Protein AF-A0A433DBD7-F1 (afdb_monomer_lite)

Organism: NCBI:txid994334

Radius of gyration: 28.34 Å; chains: 1; bounding box: 81×74×58 Å

pLDDT: mean 72.35, std 24.56, range [27.62, 98.19]

Structure (mmCIF, N/CA/C/O backbone):
data_AF-A0A433DBD7-F1
#
_entry.id   AF-A0A433DBD7-F1
#
loop_
_atom_site.group_PDB
_atom_site.id
_atom_site.type_symbol
_atom_site.label_atom_id
_atom_site.label_alt_id
_atom_site.label_comp_id
_atom_site.label_asym_id
_atom_site.label_entity_id
_atom_site.label_seq_id
_atom_site.pdbx_PDB_ins_code
_atom_site.Cartn_x
_atom_site.Cartn_y
_atom_site.Cartn_z
_atom_site.occupancy
_atom_site.B_iso_or_equiv
_atom_site.auth_seq_id
_atom_site.auth_comp_id
_atom_site.auth_asym_id
_atom_site.auth_atom_id
_atom_site.pdbx_PDB_model_num
ATOM 1 N N . MET A 1 1 ? -12.870 -10.265 -7.569 1.00 54.12 1 MET A N 1
ATOM 2 C CA . MET A 1 1 ? -12.795 -9.779 -6.172 1.00 54.12 1 MET A CA 1
ATOM 3 C C . MET A 1 1 ? -13.450 -8.407 -6.127 1.00 54.12 1 MET A C 1
ATOM 5 O O . MET A 1 1 ? -13.576 -7.820 -7.193 1.00 54.12 1 MET A O 1
ATOM 9 N N . PRO A 1 2 ? -13.937 -7.927 -4.975 1.00 59.75 2 PRO A N 1
ATOM 10 C CA . PRO A 1 2 ? -14.395 -6.545 -4.856 1.00 59.75 2 PRO A CA 1
ATOM 11 C C . PRO A 1 2 ? -13.235 -5.577 -5.144 1.00 59.75 2 PRO A C 1
ATOM 13 O O . PRO A 1 2 ? -12.114 -5.821 -4.699 1.00 59.75 2 PRO A O 1
ATOM 16 N N . ASP A 1 3 ? -13.514 -4.500 -5.884 1.00 75.19 3 ASP A N 1
ATOM 17 C CA . ASP A 1 3 ? -12.504 -3.496 -6.266 1.00 75.19 3 ASP A CA 1
ATOM 18 C C . ASP A 1 3 ? -12.190 -2.522 -5.127 1.00 75.19 3 ASP A C 1
ATOM 20 O O . ASP A 1 3 ? -11.122 -1.917 -5.109 1.00 75.19 3 ASP A O 1
ATOM 24 N N . THR A 1 4 ? -13.109 -2.403 -4.165 1.00 85.94 4 THR A N 1
ATOM 25 C CA . THR A 1 4 ? -13.041 -1.473 -3.037 1.00 85.94 4 THR A CA 1
ATOM 26 C C . THR A 1 4 ? -13.172 -2.233 -1.720 1.00 85.94 4 THR A C 1
ATOM 28 O O . THR A 1 4 ? -14.063 -3.076 -1.571 1.00 85.94 4 THR A O 1
ATOM 31 N N . TYR A 1 5 ? -12.331 -1.883 -0.748 1.00 89.56 5 TYR A N 1
ATOM 32 C CA . TYR A 1 5 ? -12.348 -2.423 0.611 1.00 89.56 5 TYR A CA 1
ATOM 33 C C . TYR A 1 5 ? -12.665 -1.334 1.635 1.00 89.56 5 TYR A C 1
ATOM 35 O O . TYR A 1 5 ? -12.341 -0.162 1.433 1.00 89.56 5 TYR A O 1
ATOM 43 N N . HIS A 1 6 ? -13.285 -1.728 2.747 1.00 92.31 6 HIS A N 1
ATOM 44 C CA . HIS A 1 6 ? -13.628 -0.855 3.866 1.00 92.31 6 HIS A CA 1
ATOM 45 C C . HIS A 1 6 ? -12.965 -1.324 5.164 1.00 92.31 6 HIS A C 1
ATOM 47 O O . HIS A 1 6 ? -13.107 -2.469 5.587 1.00 92.31 6 HIS A O 1
ATOM 53 N N . PHE A 1 7 ? -12.276 -0.408 5.831 1.00 94.44 7 PHE A N 1
ATOM 54 C CA . PHE A 1 7 ? -11.768 -0.575 7.181 1.00 94.44 7 PHE A CA 1
ATOM 55 C C . PHE A 1 7 ? -12.500 0.380 8.117 1.00 94.44 7 PHE A C 1
ATOM 57 O O . PHE A 1 7 ? -12.371 1.600 7.998 1.00 94.44 7 PHE A O 1
ATOM 64 N N . LYS A 1 8 ? -13.213 -0.186 9.087 1.00 96.19 8 LYS A N 1
ATOM 65 C CA . LYS A 1 8 ? -13.684 0.539 10.261 1.00 96.19 8 LYS A CA 1
ATOM 66 C C . LYS A 1 8 ? -12.662 0.374 11.380 1.00 96.19 8 LYS A C 1
ATOM 68 O O . LYS A 1 8 ? -12.387 -0.736 11.820 1.00 96.19 8 LYS A O 1
ATOM 73 N N . PHE A 1 9 ? -12.115 1.468 11.869 1.00 97.62 9 PHE A N 1
ATOM 74 C CA . PHE A 1 9 ? -11.199 1.496 12.999 1.00 97.62 9 PHE A CA 1
ATOM 75 C C . PHE A 1 9 ? -11.950 1.897 14.259 1.00 97.62 9 PHE A C 1
ATOM 77 O O . PHE A 1 9 ? -12.661 2.897 14.255 1.00 97.62 9 PHE A O 1
ATOM 84 N N . VAL A 1 10 ? -11.787 1.130 15.332 1.00 98.00 10 VAL A N 1
ATOM 85 C CA . VAL A 1 10 ? -12.372 1.411 16.647 1.00 98.00 10 VAL A CA 1
ATOM 86 C C . VAL A 1 10 ? -11.244 1.457 17.664 1.00 98.00 10 VAL A C 1
ATOM 88 O O . VAL A 1 10 ? -10.510 0.482 17.826 1.00 98.00 10 VAL A O 1
ATOM 91 N N . ASN A 1 11 ? -11.090 2.586 18.344 1.00 97.62 11 ASN A N 1
ATOM 92 C CA . ASN A 1 11 ? -10.061 2.788 19.350 1.00 97.62 11 ASN A CA 1
ATOM 93 C C . ASN A 1 11 ? -10.686 2.776 20.744 1.00 97.62 11 ASN A C 1
ATOM 95 O O . ASN A 1 11 ? -11.172 3.799 21.202 1.00 97.62 11 ASN A O 1
ATOM 99 N N . ASN A 1 12 ? -10.629 1.644 21.444 1.00 97.44 12 ASN A N 1
ATOM 100 C CA . ASN A 1 12 ? -11.092 1.536 22.831 1.00 97.44 12 ASN A CA 1
ATOM 101 C C . ASN A 1 12 ? -9.954 1.761 23.842 1.00 97.44 12 ASN A C 1
ATOM 103 O O . ASN A 1 12 ? -9.987 1.219 24.946 1.00 97.44 12 ASN A O 1
ATOM 107 N N . THR A 1 13 ? -8.913 2.498 23.457 1.00 96.31 13 THR A N 1
ATOM 108 C CA . THR A 1 13 ? -7.798 2.860 24.340 1.00 96.31 13 THR A CA 1
ATOM 109 C C . THR A 1 13 ? -7.956 4.314 24.818 1.00 96.31 13 THR A C 1
ATOM 111 O O . THR A 1 13 ? -8.663 5.089 24.166 1.00 96.31 13 THR A O 1
ATOM 114 N N . PRO A 1 14 ? -7.329 4.696 25.947 1.00 95.25 14 PRO A N 1
ATOM 115 C CA . PRO A 1 14 ? -7.369 6.060 26.475 1.00 95.25 14 PRO A CA 1
ATOM 116 C C . PRO A 1 14 ? -6.589 7.081 25.634 1.00 95.25 14 PRO A C 1
ATOM 118 O O . PRO A 1 14 ? -6.831 8.275 25.791 1.00 95.25 14 PRO A O 1
ATOM 121 N N . GLU A 1 15 ? -5.717 6.641 24.725 1.00 93.81 15 GLU A N 1
ATOM 122 C CA . GLU A 1 15 ? -4.867 7.503 23.896 1.00 93.81 15 GLU A CA 1
ATOM 123 C C . GLU A 1 15 ? -5.326 7.508 22.427 1.00 93.81 15 GLU A C 1
ATOM 125 O O . GLU A 1 15 ? -5.938 6.540 21.963 1.00 93.81 15 GLU A O 1
ATOM 130 N N . PRO A 1 16 ? -5.048 8.571 21.651 1.00 94.50 16 PRO A N 1
ATOM 131 C CA . PRO A 1 16 ? -5.226 8.540 20.204 1.00 94.50 16 PRO A CA 1
ATOM 132 C C . PRO A 1 16 ? -4.184 7.629 19.531 1.00 94.50 16 PRO A C 1
ATOM 134 O O . PRO A 1 16 ? -3.029 7.569 19.953 1.00 94.50 16 PRO A O 1
ATOM 137 N N . TRP A 1 17 ? -4.577 6.964 18.440 1.00 94.50 17 TRP A N 1
ATOM 138 C CA . TRP A 1 17 ? -3.686 6.094 17.660 1.00 94.50 17 TRP A CA 1
ATOM 139 C C . TRP A 1 17 ? -3.867 6.273 16.159 1.00 94.50 17 TRP A C 1
ATOM 141 O O . TRP A 1 17 ? -4.977 6.509 15.679 1.00 94.50 17 TRP A O 1
ATOM 151 N N . ALA A 1 18 ? -2.779 6.080 15.414 1.00 94.50 18 ALA A N 1
ATOM 152 C CA . ALA A 1 18 ? -2.828 5.900 13.974 1.00 94.50 18 ALA A CA 1
ATOM 153 C C . ALA A 1 18 ? -2.960 4.406 13.657 1.00 94.50 18 ALA A C 1
ATOM 155 O O . ALA A 1 18 ? -2.110 3.596 14.028 1.00 94.50 18 ALA A O 1
ATOM 156 N N . PHE A 1 19 ? -4.025 4.033 12.955 1.00 95.31 19 PHE A N 1
ATOM 157 C CA . PHE A 1 19 ? -4.157 2.707 12.365 1.00 95.31 19 PHE A CA 1
ATOM 158 C C . PHE A 1 19 ? -3.510 2.742 10.989 1.00 95.31 19 PHE A C 1
ATOM 160 O O . PHE A 1 19 ? -4.000 3.430 10.093 1.00 95.31 19 PHE A O 1
ATOM 167 N N . CYS A 1 20 ? -2.410 2.017 10.826 1.00 94.25 20 CYS A N 1
ATOM 168 C CA . CYS A 1 20 ? -1.666 1.947 9.575 1.00 94.25 20 CYS A CA 1
ATOM 169 C C . CYS A 1 20 ? -1.994 0.660 8.828 1.00 94.25 20 CYS A C 1
ATOM 171 O O . CYS A 1 20 ? -2.114 -0.403 9.438 1.00 94.25 20 CYS A O 1
ATOM 173 N N . ILE A 1 21 ? -2.084 0.763 7.507 1.00 93.81 21 ILE A N 1
ATOM 174 C CA . ILE A 1 21 ? -2.213 -0.357 6.582 1.00 93.81 21 ILE A CA 1
ATOM 175 C C . ILE A 1 21 ? -0.949 -0.413 5.731 1.00 93.81 21 ILE A C 1
ATOM 177 O O . ILE A 1 21 ? -0.479 0.601 5.208 1.00 93.81 21 ILE A O 1
ATOM 181 N N . TRP A 1 22 ? -0.410 -1.617 5.585 1.00 93.44 22 TRP A N 1
ATOM 182 C CA . TRP A 1 22 ? 0.708 -1.896 4.693 1.00 93.44 22 TRP A CA 1
ATOM 183 C C . TRP A 1 22 ? 0.540 -3.257 4.024 1.00 93.44 22 TRP A C 1
ATOM 185 O O . TRP A 1 22 ? -0.361 -4.032 4.361 1.00 93.44 22 TRP A O 1
ATOM 195 N N . GLN A 1 23 ? 1.409 -3.551 3.063 1.00 90.94 23 GLN A N 1
ATOM 196 C CA . GLN A 1 23 ? 1.417 -4.828 2.360 1.00 90.94 23 GLN A CA 1
ATOM 197 C C . GLN A 1 23 ? 2.822 -5.405 2.275 1.00 90.94 23 GLN A C 1
ATOM 199 O O . GLN A 1 23 ? 3.783 -4.666 2.111 1.00 90.94 23 GLN A O 1
ATOM 204 N N . LYS A 1 24 ? 2.937 -6.729 2.361 1.00 88.12 24 LYS A N 1
ATOM 205 C CA . LYS A 1 24 ? 4.178 -7.450 2.068 1.00 88.12 24 LYS A CA 1
ATOM 206 C C . LYS A 1 24 ? 3.976 -8.302 0.826 1.00 88.12 24 LYS A C 1
ATOM 208 O O . LYS A 1 24 ? 3.020 -9.077 0.773 1.00 88.12 24 LYS A O 1
ATOM 213 N N . TYR A 1 25 ? 4.869 -8.164 -0.143 1.00 81.88 25 TYR A N 1
ATOM 214 C CA . TYR A 1 25 ? 4.935 -9.061 -1.292 1.00 81.88 25 TYR A CA 1
ATOM 215 C C . TYR A 1 25 ? 5.790 -10.290 -0.954 1.00 81.88 25 TYR A C 1
ATOM 217 O O . TYR A 1 25 ? 6.658 -10.204 -0.080 1.00 81.88 25 TYR A O 1
ATOM 225 N N . PRO A 1 26 ? 5.554 -11.437 -1.612 1.00 77.06 26 PRO A N 1
ATOM 226 C CA . PRO A 1 26 ? 6.454 -12.578 -1.548 1.00 77.06 26 PRO A CA 1
ATOM 227 C C . PRO A 1 26 ? 7.732 -12.234 -2.323 1.00 77.06 26 PRO A C 1
ATOM 229 O O . PRO A 1 26 ? 7.854 -12.530 -3.505 1.00 77.06 26 PRO A O 1
ATOM 232 N N . VAL A 1 27 ? 8.655 -11.547 -1.659 1.00 67.56 27 VAL A N 1
ATOM 233 C CA . VAL A 1 27 ? 9.971 -11.187 -2.199 1.00 67.56 27 VAL A CA 1
ATOM 234 C C . VAL A 1 27 ? 11.034 -12.114 -1.624 1.00 67.56 27 VAL A C 1
ATOM 236 O O . VAL A 1 27 ? 10.899 -12.587 -0.491 1.00 67.56 27 VAL A O 1
ATOM 239 N N . ASP A 1 28 ? 12.085 -12.384 -2.399 1.00 62.34 28 ASP A N 1
ATOM 240 C CA . ASP A 1 28 ? 13.253 -13.101 -1.888 1.00 62.34 28 ASP A CA 1
ATOM 241 C C . ASP A 1 28 ? 13.878 -12.278 -0.737 1.00 62.34 28 ASP A C 1
ATOM 243 O O . ASP A 1 28 ? 14.098 -11.073 -0.902 1.00 62.34 28 ASP A O 1
ATOM 247 N N . PRO A 1 29 ? 14.157 -12.887 0.431 1.00 62.41 29 PRO A N 1
ATOM 248 C CA . PRO A 1 29 ? 14.817 -12.222 1.555 1.00 62.41 29 PRO A CA 1
ATOM 249 C C . PRO A 1 29 ? 16.158 -11.552 1.219 1.00 62.41 29 PRO A C 1
ATOM 251 O O . PRO A 1 29 ? 16.617 -10.710 1.990 1.00 62.41 29 PRO A O 1
ATOM 254 N N . ALA A 1 30 ? 16.806 -11.935 0.114 1.00 57.44 30 ALA A N 1
ATOM 255 C CA . ALA A 1 30 ? 18.027 -11.305 -0.375 1.00 57.44 30 ALA A CA 1
ATOM 256 C C . ALA A 1 30 ? 17.808 -9.869 -0.891 1.00 57.44 30 ALA A C 1
ATOM 258 O O . ALA A 1 30 ? 18.751 -9.074 -0.882 1.00 57.44 30 ALA A O 1
ATOM 259 N N . TYR A 1 31 ? 16.587 -9.507 -1.299 1.00 65.75 31 TYR A N 1
ATOM 260 C CA . TYR A 1 31 ? 16.262 -8.148 -1.729 1.00 65.75 31 TYR A CA 1
ATOM 261 C C . TYR A 1 31 ? 15.973 -7.255 -0.520 1.00 65.75 31 TYR A C 1
ATOM 263 O O . TYR A 1 31 ? 15.186 -7.595 0.364 1.00 65.75 31 TYR A O 1
ATOM 271 N N . GLN A 1 32 ? 16.569 -6.059 -0.490 1.00 76.88 32 GLN A N 1
ATOM 272 C CA . GLN A 1 32 ? 16.392 -5.081 0.596 1.00 76.88 32 GLN A CA 1
ATOM 273 C C . GLN A 1 32 ? 15.055 -4.324 0.514 1.00 76.88 32 GLN A C 1
ATOM 275 O O . GLN A 1 32 ? 14.994 -3.111 0.718 1.00 76.88 32 GLN A O 1
ATOM 280 N N . VAL A 1 33 ? 13.976 -5.042 0.219 1.00 87.19 33 VAL A N 1
ATOM 281 C CA . VAL A 1 33 ? 12.637 -4.498 0.008 1.00 87.19 33 VAL A CA 1
ATOM 282 C C . VAL A 1 33 ? 12.142 -3.807 1.279 1.00 87.19 33 VAL A C 1
ATOM 284 O O . VAL A 1 33 ? 12.070 -4.402 2.355 1.00 87.19 33 VAL A O 1
ATOM 287 N N . LYS A 1 34 ? 11.765 -2.536 1.155 1.00 89.06 34 LYS A N 1
ATOM 288 C CA . LYS A 1 34 ? 11.151 -1.739 2.216 1.00 89.06 34 LYS A CA 1
ATOM 289 C C . LYS A 1 34 ? 9.644 -1.780 2.067 1.00 89.06 34 LYS A C 1
ATOM 291 O O . LYS A 1 34 ? 9.094 -1.393 1.041 1.00 89.06 34 LYS A O 1
ATOM 296 N N . THR A 1 35 ? 8.979 -2.256 3.112 1.00 90.75 35 THR A N 1
ATOM 297 C CA . THR A 1 35 ? 7.520 -2.225 3.209 1.00 90.75 35 THR A CA 1
ATOM 298 C C . THR A 1 35 ? 7.084 -0.926 3.858 1.00 90.75 35 THR A C 1
ATOM 300 O O . THR A 1 35 ? 7.550 -0.603 4.948 1.00 90.75 35 THR A O 1
ATOM 303 N N . LEU A 1 36 ? 6.180 -0.202 3.211 1.00 91.81 36 LEU A N 1
ATOM 304 C CA . LEU A 1 36 ? 5.808 1.150 3.599 1.00 91.81 36 LEU A CA 1
ATOM 305 C C . LEU A 1 36 ? 4.355 1.211 4.065 1.00 91.81 36 LEU A C 1
ATOM 307 O O . LEU A 1 36 ? 3.487 0.470 3.590 1.00 91.81 36 LEU A O 1
ATOM 311 N N . VAL A 1 37 ? 4.079 2.132 4.984 1.00 92.06 37 VAL A N 1
ATOM 312 C CA . VAL A 1 37 ? 2.707 2.535 5.302 1.00 92.06 37 VAL A CA 1
ATOM 313 C C . VAL A 1 37 ? 2.149 3.291 4.104 1.00 92.06 37 VAL A C 1
ATOM 315 O O . VAL A 1 37 ? 2.525 4.434 3.867 1.00 92.06 37 VAL A O 1
ATOM 318 N N . TRP A 1 38 ? 1.247 2.672 3.349 1.00 90.62 38 TRP A N 1
ATOM 319 C CA . TRP A 1 38 ? 0.629 3.329 2.192 1.00 90.62 38 TRP A CA 1
ATOM 320 C C . TRP A 1 38 ? -0.706 3.982 2.544 1.00 90.62 38 TRP A C 1
ATOM 322 O O . TRP A 1 38 ? -1.139 4.898 1.853 1.00 90.62 38 TRP A O 1
ATOM 332 N N . ASN A 1 39 ? -1.355 3.550 3.630 1.00 92.94 39 ASN A N 1
ATOM 333 C CA . ASN A 1 39 ? -2.571 4.189 4.110 1.00 92.94 39 ASN A CA 1
ATOM 334 C C . ASN A 1 39 ? -2.644 4.220 5.634 1.00 92.94 39 ASN A C 1
ATOM 336 O O . ASN A 1 39 ? -2.174 3.301 6.309 1.00 92.94 39 ASN A O 1
ATOM 340 N N . LYS A 1 40 ? -3.276 5.256 6.185 1.00 93.19 40 LYS A N 1
ATOM 341 C CA . LYS A 1 40 ? -3.472 5.378 7.628 1.00 93.19 40 LYS A CA 1
ATOM 342 C C . LYS A 1 40 ? -4.745 6.124 7.985 1.00 93.19 40 LYS A C 1
ATOM 344 O O . LYS A 1 40 ? -5.265 6.929 7.213 1.00 93.19 40 LYS A O 1
ATOM 349 N N . ARG A 1 41 ? -5.197 5.921 9.218 1.00 95.06 41 ARG A N 1
ATOM 350 C CA . ARG A 1 41 ? -6.235 6.743 9.833 1.00 95.06 41 ARG A CA 1
ATOM 351 C C . ARG A 1 41 ? -5.899 7.033 11.285 1.00 95.06 41 ARG A C 1
ATOM 353 O O . ARG A 1 41 ? -5.765 6.108 12.078 1.00 95.06 41 ARG A O 1
ATOM 360 N N . ASP A 1 42 ? -5.836 8.313 11.627 1.00 94.88 42 ASP A N 1
ATOM 361 C CA . ASP A 1 42 ? -5.751 8.745 13.019 1.00 94.88 42 ASP A CA 1
ATOM 362 C C . ASP A 1 42 ? -7.146 8.650 13.652 1.00 94.88 42 ASP A C 1
ATOM 364 O O . ASP A 1 42 ? -8.136 9.126 13.081 1.00 94.88 42 ASP A O 1
ATOM 368 N N . VAL A 1 43 ? -7.235 7.990 14.805 1.00 95.69 43 VAL A N 1
ATOM 369 C CA . VAL A 1 43 ? -8.485 7.741 15.526 1.00 95.69 43 VAL A CA 1
ATOM 370 C C . VAL A 1 43 ? -8.330 8.239 16.963 1.00 95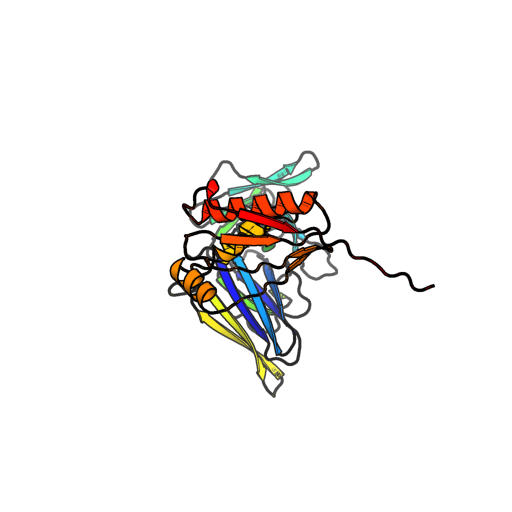.69 43 VAL A C 1
ATOM 372 O O . VAL A 1 43 ? -7.414 7.796 17.664 1.00 95.69 43 VAL A O 1
ATOM 375 N N . PRO A 1 44 ? -9.204 9.152 17.428 1.00 96.12 44 PRO A N 1
ATOM 376 C CA . PRO A 1 44 ? -9.113 9.683 18.780 1.00 96.12 44 PRO A CA 1
ATOM 377 C C . PRO A 1 44 ? -9.368 8.594 19.827 1.00 96.12 44 PRO A C 1
ATOM 379 O O . PRO A 1 44 ? -9.903 7.525 19.524 1.00 96.12 44 PRO A O 1
ATOM 382 N N . SER A 1 45 ? -8.985 8.887 21.068 1.00 95.50 45 SER A N 1
ATOM 383 C CA . SER A 1 45 ? -9.309 8.066 22.237 1.00 95.50 45 SER A CA 1
ATOM 384 C C . SER A 1 45 ? -10.806 7.762 22.299 1.00 95.50 45 SER A C 1
ATOM 386 O O . SER A 1 45 ? -11.630 8.658 22.100 1.00 95.50 45 SER A O 1
ATOM 388 N N . THR A 1 46 ? -11.170 6.504 22.559 1.00 94.44 46 THR A N 1
ATOM 389 C CA . THR A 1 46 ? -12.569 6.017 22.602 1.00 94.44 46 THR A CA 1
ATOM 390 C C . THR A 1 46 ? -13.397 6.287 21.332 1.00 94.44 46 THR A C 1
ATOM 392 O O . THR A 1 46 ? -14.626 6.284 21.371 1.00 94.44 46 THR A O 1
ATOM 395 N N . GLY A 1 47 ? -12.734 6.547 20.201 1.00 96.19 47 GLY A N 1
ATOM 396 C CA . GLY A 1 47 ? -13.367 6.964 18.953 1.00 96.19 47 GLY A CA 1
ATOM 397 C C . GLY A 1 47 ? -13.380 5.904 17.857 1.00 96.19 47 GLY A C 1
ATOM 398 O O . GLY A 1 47 ? -12.883 4.787 18.007 1.00 96.19 47 GLY A O 1
ATOM 399 N N . GLU A 1 48 ? -13.917 6.298 16.704 1.00 96.94 48 GLU A N 1
ATOM 400 C CA . GLU A 1 48 ? -13.906 5.489 15.490 1.00 96.94 48 GLU A CA 1
ATOM 401 C C . GLU A 1 48 ? -13.455 6.288 14.262 1.00 96.94 48 GLU A C 1
ATOM 403 O O . GLU A 1 48 ? -13.555 7.515 14.199 1.00 96.94 48 GLU A O 1
ATOM 408 N N . GLY A 1 49 ? -12.939 5.574 13.269 1.00 93.94 49 GLY A N 1
ATOM 409 C CA . GLY A 1 49 ? -12.545 6.113 11.977 1.00 93.94 49 GLY A CA 1
ATOM 410 C C . GLY A 1 49 ? -12.912 5.141 10.869 1.00 93.94 49 GLY A C 1
ATOM 411 O O . GLY A 1 49 ? -13.004 3.943 11.095 1.00 93.94 49 GLY A O 1
ATOM 412 N N . ASN A 1 50 ? -13.117 5.651 9.661 1.00 93.19 50 ASN A N 1
ATOM 413 C CA . ASN A 1 50 ? -13.390 4.812 8.499 1.00 93.19 50 ASN A CA 1
ATOM 414 C C . ASN A 1 50 ? -12.366 5.118 7.414 1.00 93.19 50 ASN A C 1
ATOM 416 O O . ASN A 1 50 ? -11.973 6.275 7.229 1.00 93.19 50 ASN A O 1
ATOM 420 N N . LEU A 1 51 ? -11.964 4.082 6.692 1.00 91.62 51 LEU A N 1
ATOM 421 C CA . LEU A 1 51 ? -11.016 4.158 5.598 1.00 91.62 51 LEU A CA 1
ATOM 422 C C . LEU A 1 51 ? -11.476 3.247 4.465 1.00 91.62 51 LEU A C 1
ATOM 424 O O . LEU A 1 51 ? -11.856 2.104 4.693 1.00 91.62 51 LEU A O 1
ATOM 428 N N . TYR A 1 52 ? -11.432 3.765 3.245 1.00 89.38 52 TYR A N 1
ATOM 429 C CA . TYR A 1 52 ? -11.788 3.028 2.042 1.00 89.38 52 TYR A CA 1
ATOM 430 C C . TYR A 1 52 ? -10.638 3.134 1.066 1.00 89.38 52 TYR A C 1
ATOM 432 O O . TYR A 1 52 ? -10.061 4.213 0.935 1.00 89.38 52 TYR A O 1
ATOM 440 N N . PHE A 1 53 ? -10.358 2.051 0.360 1.00 86.75 53 PHE A N 1
ATOM 441 C CA . PHE A 1 53 ? -9.362 2.058 -0.697 1.00 86.75 53 PHE A CA 1
ATOM 442 C C . PHE A 1 53 ? -9.775 1.139 -1.832 1.00 86.75 53 PHE A C 1
ATOM 444 O O . PHE A 1 53 ? -10.476 0.146 -1.617 1.00 86.75 53 PHE A O 1
ATOM 451 N N . ASP A 1 54 ? -9.305 1.481 -3.025 1.00 85.94 54 ASP A N 1
ATOM 452 C CA . ASP A 1 54 ? -9.424 0.631 -4.199 1.00 85.94 54 ASP A CA 1
ATOM 453 C C . ASP A 1 54 ? -8.130 -0.162 -4.400 1.00 85.94 54 ASP A C 1
ATOM 455 O O . ASP A 1 54 ? -7.038 0.318 -4.082 1.00 85.94 54 ASP A O 1
ATOM 459 N N . ILE A 1 55 ? -8.229 -1.360 -4.978 1.00 86.25 55 ILE A N 1
ATOM 460 C CA . ILE A 1 55 ? -7.042 -2.051 -5.492 1.00 86.25 55 ILE A CA 1
ATOM 461 C C . ILE A 1 55 ? -6.646 -1.409 -6.820 1.00 86.25 55 ILE A C 1
ATOM 463 O O . ILE A 1 55 ? -7.073 -1.828 -7.893 1.00 86.25 55 ILE A O 1
ATOM 467 N N . LYS A 1 56 ? -5.832 -0.359 -6.721 1.00 90.75 56 LYS A N 1
ATOM 468 C CA . LYS A 1 56 ? -5.180 0.310 -7.848 1.00 90.75 56 LYS A CA 1
ATOM 469 C C . LYS A 1 56 ? -3.692 0.368 -7.576 1.00 90.75 56 LYS A C 1
ATOM 471 O O . LYS A 1 56 ? -3.286 0.890 -6.537 1.00 90.75 56 LYS A O 1
ATOM 476 N N . TYR A 1 57 ? -2.915 -0.191 -8.491 1.00 93.75 57 TYR A N 1
ATOM 477 C CA . TYR A 1 57 ? -1.465 -0.219 -8.394 1.00 93.75 57 TYR A CA 1
ATOM 478 C C . TYR A 1 57 ? -0.872 0.978 -9.129 1.00 93.75 57 TYR A C 1
ATOM 480 O O . TYR A 1 57 ? -1.426 1.445 -10.125 1.00 93.75 57 TYR A O 1
ATOM 488 N N . SER A 1 58 ? 0.287 1.431 -8.668 1.00 95.56 58 SER A N 1
ATOM 489 C CA . SER A 1 58 ? 1.140 2.332 -9.437 1.00 95.56 58 SER A CA 1
ATOM 490 C C . SER A 1 58 ? 2.566 1.801 -9.493 1.00 95.56 58 SER A C 1
ATOM 492 O O . SER A 1 58 ? 3.037 1.192 -8.535 1.00 95.56 58 SER A O 1
ATOM 494 N N . ALA A 1 59 ? 3.249 2.011 -10.612 1.00 96.44 59 ALA A N 1
ATOM 495 C CA . ALA A 1 59 ? 4.695 1.888 -10.685 1.00 96.44 59 ALA A CA 1
ATOM 496 C C . ALA A 1 59 ? 5.310 3.195 -10.171 1.00 96.44 59 ALA A C 1
ATOM 498 O O . ALA A 1 59 ? 4.775 4.281 -10.420 1.00 96.44 59 ALA A O 1
ATOM 499 N N . ILE A 1 60 ? 6.387 3.086 -9.396 1.00 95.25 60 ILE A N 1
ATOM 500 C CA . ILE A 1 60 ? 6.968 4.208 -8.660 1.00 95.25 60 ILE A CA 1
ATOM 501 C C . ILE A 1 60 ? 8.473 4.278 -8.883 1.00 95.25 60 ILE A C 1
ATOM 503 O O . ILE A 1 60 ? 9.167 3.266 -8.785 1.00 95.25 60 ILE A O 1
ATOM 507 N N . VAL A 1 61 ? 8.957 5.504 -9.071 1.00 94.06 61 VAL A N 1
ATOM 508 C CA . VAL A 1 61 ? 10.335 5.900 -8.770 1.00 94.06 61 VAL A CA 1
ATOM 509 C C . VAL A 1 61 ? 10.276 6.828 -7.564 1.00 94.06 61 VAL A C 1
ATOM 511 O O . VAL A 1 61 ? 9.409 7.703 -7.475 1.00 94.06 61 VAL A O 1
ATOM 514 N N . GLY A 1 62 ? 11.135 6.572 -6.586 1.00 90.19 62 GLY A N 1
ATOM 515 C CA . GLY A 1 62 ? 11.150 7.293 -5.326 1.00 90.19 62 GLY A CA 1
ATOM 516 C C . GLY A 1 62 ? 12.525 7.829 -4.971 1.00 90.19 62 GLY A C 1
ATOM 517 O O . GLY A 1 62 ? 13.556 7.310 -5.393 1.00 90.19 62 GLY A O 1
ATOM 518 N N . ASP A 1 63 ? 12.508 8.824 -4.100 1.00 84.50 63 ASP A N 1
ATOM 519 C CA . ASP A 1 63 ? 13.685 9.360 -3.443 1.00 84.50 63 ASP A CA 1
ATOM 520 C C . ASP A 1 63 ? 13.601 9.066 -1.946 1.00 84.50 63 ASP A C 1
ATOM 522 O O . ASP A 1 63 ? 12.529 9.081 -1.327 1.00 84.50 63 ASP A O 1
ATOM 526 N N . VAL A 1 64 ? 14.756 8.806 -1.337 1.00 74.12 64 VAL A N 1
ATOM 527 C CA . VAL A 1 64 ? 14.863 8.890 0.119 1.00 74.12 64 VAL A CA 1
ATOM 528 C C . VAL A 1 64 ? 14.895 10.368 0.449 1.00 74.12 64 VAL A C 1
ATOM 530 O O . VAL A 1 64 ? 15.880 11.032 0.129 1.00 74.12 64 VAL A O 1
ATOM 533 N N . ASN A 1 65 ? 13.842 10.885 1.082 1.00 62.22 65 ASN A N 1
ATOM 534 C CA . ASN A 1 65 ? 13.926 12.222 1.638 1.00 62.22 65 ASN A CA 1
ATOM 535 C C . ASN A 1 65 ? 14.239 12.121 3.127 1.00 62.22 65 ASN A C 1
ATOM 537 O O . ASN A 1 65 ? 13.540 11.452 3.884 1.00 62.22 65 ASN A O 1
ATOM 541 N N . ASP A 1 66 ? 15.285 12.845 3.492 1.00 50.66 66 ASP A N 1
ATOM 542 C CA . ASP A 1 66 ? 15.668 13.206 4.845 1.00 50.66 66 ASP A CA 1
ATOM 543 C C . ASP A 1 66 ? 16.337 12.107 5.711 1.00 50.66 66 ASP A C 1
ATOM 545 O O . ASP A 1 66 ? 15.664 11.239 6.277 1.00 50.66 66 ASP A O 1
ATOM 549 N N . PRO A 1 67 ? 17.677 12.141 5.886 1.00 50.09 67 PRO A N 1
ATOM 550 C CA . PRO A 1 67 ? 18.359 11.308 6.878 1.00 50.09 67 PRO A CA 1
ATOM 551 C C . PRO A 1 67 ? 17.927 11.613 8.327 1.00 50.09 67 PRO A C 1
ATOM 553 O O . PRO A 1 67 ? 18.113 10.748 9.188 1.00 50.09 67 PRO A O 1
ATOM 556 N N . ASP A 1 68 ? 17.318 12.777 8.591 1.00 49.59 68 ASP A N 1
ATOM 557 C CA . ASP A 1 68 ? 16.872 13.200 9.923 1.00 49.59 68 ASP A CA 1
ATOM 558 C C . ASP A 1 68 ? 15.456 12.688 10.268 1.00 49.59 68 ASP A C 1
ATOM 560 O O . ASP A 1 68 ? 15.097 12.604 11.446 1.00 49.59 68 ASP A O 1
ATOM 564 N N . ILE A 1 69 ? 14.662 12.258 9.274 1.00 52.50 69 ILE A N 1
ATOM 565 C CA . ILE A 1 69 ? 13.337 11.639 9.462 1.00 52.50 69 ILE A CA 1
ATOM 566 C C . ILE A 1 69 ? 13.397 10.187 8.982 1.00 52.50 69 ILE A C 1
ATOM 568 O O . ILE A 1 69 ? 12.910 9.826 7.914 1.00 52.50 69 ILE A O 1
ATOM 572 N N . HIS A 1 70 ? 14.029 9.348 9.804 1.00 56.91 70 HIS A N 1
ATOM 573 C CA . HIS A 1 70 ? 14.228 7.906 9.625 1.00 56.91 70 HIS A CA 1
ATOM 574 C C . HIS A 1 70 ? 13.239 7.199 8.670 1.00 56.91 70 HIS A C 1
ATOM 576 O O . HIS A 1 70 ? 12.201 6.681 9.085 1.00 56.91 70 HIS A O 1
ATOM 582 N N . GLY A 1 71 ? 13.626 7.072 7.397 1.00 68.88 71 GLY A N 1
ATOM 583 C CA . GLY A 1 71 ? 13.026 6.108 6.472 1.00 68.88 71 GLY A CA 1
ATOM 584 C C . GLY A 1 71 ? 11.644 6.475 5.928 1.00 68.88 71 GLY A C 1
ATOM 585 O O . GLY A 1 71 ? 10.852 5.561 5.673 1.00 68.88 71 GLY A O 1
ATOM 586 N N . VAL A 1 72 ? 11.353 7.769 5.746 1.00 83.31 72 VAL A N 1
ATOM 587 C CA . VAL A 1 72 ? 10.230 8.221 4.909 1.00 83.31 72 VAL A CA 1
ATOM 588 C C . VAL A 1 72 ? 10.657 8.202 3.444 1.00 83.31 72 VAL A C 1
ATOM 590 O O . VAL A 1 72 ? 11.565 8.916 3.026 1.00 83.31 72 VAL A O 1
ATOM 593 N N . TRP A 1 73 ? 9.967 7.406 2.641 1.00 86.19 73 TRP A N 1
ATOM 594 C CA . TRP A 1 73 ? 10.170 7.375 1.202 1.00 86.19 73 TRP A CA 1
ATOM 595 C C . TRP A 1 73 ? 9.220 8.341 0.512 1.00 86.19 73 TRP A C 1
ATOM 597 O O . TRP A 1 73 ? 8.000 8.246 0.677 1.00 86.19 73 TRP A O 1
ATOM 607 N N . GLN A 1 74 ? 9.779 9.255 -0.276 1.00 84.81 74 GLN A N 1
ATOM 608 C CA . GLN A 1 74 ? 9.000 10.155 -1.111 1.00 84.81 74 GLN A CA 1
ATOM 609 C C . GLN A 1 74 ? 8.951 9.629 -2.537 1.00 84.81 74 GLN A C 1
ATOM 611 O O . GLN A 1 74 ? 9.889 9.016 -3.034 1.00 84.81 74 GLN A O 1
ATOM 616 N N . VAL A 1 75 ? 7.818 9.849 -3.190 1.00 87.88 75 VAL A N 1
ATOM 617 C CA . VAL A 1 75 ? 7.621 9.445 -4.577 1.00 87.88 75 VAL A CA 1
ATOM 618 C C . VAL A 1 75 ? 7.988 10.621 -5.462 1.00 87.88 75 VAL A C 1
ATOM 620 O O . VAL A 1 75 ? 7.320 11.651 -5.395 1.00 87.88 75 VAL A O 1
ATOM 623 N N . SER A 1 76 ? 9.023 10.463 -6.284 1.00 89.19 76 SER A N 1
ATOM 624 C CA . SER A 1 76 ? 9.357 11.444 -7.314 1.00 89.19 76 SER A CA 1
ATOM 625 C C . SER A 1 76 ? 8.428 11.283 -8.514 1.00 89.19 76 SER A C 1
ATOM 627 O O . SER A 1 76 ? 7.935 12.275 -9.050 1.00 89.19 76 SER A O 1
ATOM 629 N N . GLN A 1 77 ? 8.099 10.038 -8.885 1.00 93.62 77 GLN A N 1
ATOM 630 C CA . GLN A 1 77 ? 7.136 9.731 -9.944 1.00 93.62 77 GLN A CA 1
ATOM 631 C C . GLN A 1 77 ? 6.257 8.529 -9.600 1.00 93.62 77 GLN A C 1
ATOM 633 O O . GLN A 1 77 ? 6.734 7.500 -9.130 1.00 93.62 77 GLN A O 1
ATOM 638 N N . SER A 1 78 ? 4.960 8.650 -9.890 1.00 94.75 78 SER A N 1
ATOM 639 C CA . SER A 1 78 ? 3.967 7.578 -9.769 1.00 94.75 78 SER A CA 1
ATOM 640 C C . SER A 1 78 ? 3.168 7.498 -11.063 1.00 94.75 78 SER A C 1
ATOM 642 O O . SER A 1 78 ? 2.649 8.515 -11.532 1.00 94.75 78 SER A O 1
ATOM 644 N N . LYS A 1 79 ? 3.062 6.304 -11.643 1.00 95.88 79 LYS A N 1
ATOM 645 C CA . LYS A 1 79 ? 2.266 6.046 -12.847 1.00 95.88 79 LYS A CA 1
ATOM 646 C C . LYS A 1 79 ? 1.299 4.904 -12.576 1.00 95.88 79 LYS A C 1
ATOM 648 O O . LYS A 1 79 ? 1.715 3.860 -12.080 1.00 95.88 79 LYS A O 1
ATOM 653 N N . ASP A 1 80 ? 0.022 5.095 -12.896 1.00 95.25 80 ASP A N 1
ATOM 654 C CA . ASP A 1 80 ? -0.978 4.030 -12.786 1.00 95.25 80 ASP A CA 1
ATOM 655 C C . ASP A 1 80 ? -0.543 2.813 -13.609 1.00 95.25 80 ASP A C 1
ATOM 657 O O . ASP A 1 80 ? -0.123 2.945 -14.759 1.00 95.25 80 ASP A O 1
ATOM 661 N N . THR A 1 81 ? -0.657 1.626 -13.020 1.00 95.06 81 THR A N 1
ATOM 662 C CA . THR A 1 81 ? -0.242 0.371 -13.651 1.00 95.06 81 THR A CA 1
ATOM 663 C C . THR A 1 81 ? -1.273 -0.718 -13.407 1.00 95.06 81 THR A C 1
ATOM 665 O O . THR A 1 81 ? -2.043 -0.681 -12.443 1.00 95.06 81 THR A O 1
ATOM 668 N N . VAL A 1 82 ? -1.260 -1.733 -14.264 1.00 93.75 82 VAL A N 1
ATOM 669 C CA . VAL A 1 82 ? -1.996 -2.977 -14.034 1.00 93.75 82 VAL A CA 1
ATOM 670 C C . VAL A 1 82 ? -1.041 -4.161 -13.952 1.00 93.75 82 VAL A C 1
ATOM 672 O O . VAL A 1 82 ? 0.108 -4.087 -14.377 1.00 93.75 82 VAL A O 1
ATOM 675 N N . VAL A 1 83 ? -1.506 -5.263 -13.367 1.00 92.88 83 VAL A N 1
ATOM 676 C CA . VAL A 1 83 ? -0.744 -6.517 -13.332 1.00 92.88 83 VAL A CA 1
ATOM 677 C C . VAL A 1 83 ? -0.517 -7.012 -14.763 1.00 92.88 83 VAL A C 1
ATOM 679 O O . VAL A 1 83 ? -1.463 -7.071 -15.547 1.00 92.88 83 VAL A O 1
ATOM 682 N N . GLY A 1 84 ? 0.720 -7.389 -15.082 1.00 95.38 84 GLY A N 1
ATOM 683 C CA . GLY A 1 84 ? 1.181 -7.739 -16.427 1.00 95.38 84 GLY A CA 1
ATOM 684 C C . GLY A 1 84 ? 1.871 -6.588 -17.168 1.00 95.38 84 GLY A C 1
ATOM 685 O O . GLY A 1 84 ? 2.404 -6.806 -18.254 1.00 95.38 84 GLY A O 1
ATOM 686 N N . ASP A 1 85 ? 1.891 -5.379 -16.601 1.00 96.88 85 ASP A N 1
ATOM 687 C CA . ASP A 1 85 ? 2.655 -4.266 -17.162 1.00 96.88 85 ASP A CA 1
ATOM 688 C C . ASP A 1 85 ? 4.149 -4.372 -16.832 1.00 96.88 85 ASP A C 1
ATOM 690 O O . ASP A 1 85 ? 4.561 -4.895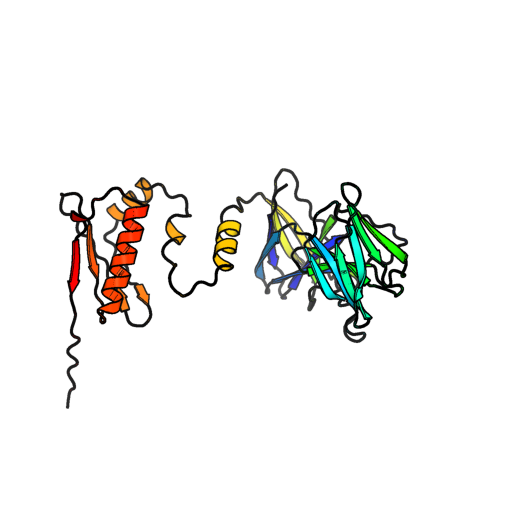 -15.793 1.00 96.88 85 ASP A O 1
ATOM 694 N N . GLU A 1 86 ? 4.955 -3.802 -17.720 1.00 97.88 86 GLU A N 1
ATOM 695 C CA . GLU A 1 86 ? 6.386 -3.612 -17.544 1.00 97.88 86 GLU A CA 1
ATOM 696 C C . GLU A 1 86 ? 6.732 -2.131 -17.737 1.00 97.88 86 GLU A C 1
ATOM 698 O O . GLU A 1 86 ? 6.109 -1.427 -18.539 1.00 97.88 86 GLU A O 1
ATOM 703 N N . TRP A 1 87 ? 7.716 -1.656 -16.982 1.00 98.19 87 TRP A N 1
ATOM 704 C CA . TRP A 1 87 ? 8.155 -0.264 -16.963 1.00 98.19 87 TRP A CA 1
ATOM 705 C C . TRP A 1 87 ? 9.670 -0.164 -17.109 1.00 98.19 87 TRP A C 1
ATOM 707 O O . TRP A 1 87 ? 10.405 -1.109 -16.804 1.00 98.19 87 TRP A O 1
ATOM 717 N N . THR A 1 88 ? 10.139 0.997 -17.546 1.00 97.94 88 THR A N 1
ATOM 718 C CA . THR A 1 88 ? 11.551 1.364 -17.570 1.00 97.94 88 THR A CA 1
ATOM 719 C C . THR A 1 88 ? 11.772 2.653 -16.794 1.00 97.94 88 THR A C 1
ATOM 721 O O . THR A 1 88 ? 10.929 3.549 -16.779 1.00 97.94 88 THR A O 1
ATOM 724 N N . VAL A 1 89 ? 12.910 2.718 -16.114 1.00 97.94 89 VAL A N 1
ATOM 725 C CA . VAL A 1 89 ? 13.461 3.940 -15.542 1.00 97.94 89 VAL A CA 1
ATOM 726 C C . VAL A 1 89 ? 14.623 4.362 -16.415 1.00 97.94 89 VAL A C 1
ATOM 728 O O . VAL A 1 89 ? 15.643 3.675 -16.445 1.00 97.94 89 VAL A O 1
ATOM 731 N N . ASP A 1 90 ? 14.474 5.479 -17.107 1.00 97.12 90 ASP A N 1
ATOM 732 C CA . ASP A 1 90 ? 15.477 6.046 -18.007 1.00 97.12 90 ASP A CA 1
ATOM 733 C C . ASP A 1 90 ? 15.921 7.424 -17.498 1.00 97.12 90 ASP A C 1
ATOM 735 O O . ASP A 1 90 ? 15.330 7.970 -16.568 1.00 97.12 90 ASP A O 1
ATOM 739 N N . LEU A 1 91 ? 16.993 7.978 -18.068 1.00 96.75 91 LEU A N 1
ATOM 740 C CA . LEU A 1 91 ? 17.356 9.378 -17.836 1.00 96.75 91 LEU A CA 1
ATOM 741 C C . LEU A 1 91 ? 16.720 10.251 -18.913 1.00 96.75 91 LEU A C 1
ATOM 743 O O . LEU A 1 91 ? 16.826 9.949 -20.104 1.00 96.75 91 LEU A O 1
ATOM 747 N N . ASP A 1 92 ? 16.104 11.351 -18.501 1.00 95.19 92 ASP A N 1
ATOM 748 C CA . ASP A 1 92 ? 15.626 12.363 -19.432 1.00 95.19 92 ASP A CA 1
ATOM 749 C C . ASP A 1 92 ? 16.753 13.302 -19.910 1.00 95.19 92 ASP A C 1
ATOM 751 O O . ASP A 1 92 ? 17.935 13.140 -19.592 1.00 95.19 92 ASP A O 1
ATOM 755 N N . ALA A 1 93 ? 16.391 14.319 -20.698 1.00 94.38 93 ALA A N 1
ATOM 756 C CA . ALA A 1 93 ? 17.343 15.297 -21.227 1.00 94.38 93 ALA A CA 1
ATOM 757 C C . ALA A 1 93 ? 18.031 16.155 -20.144 1.00 94.38 93 ALA A C 1
ATOM 759 O O . ALA A 1 93 ? 19.040 16.803 -20.435 1.00 94.38 93 ALA A O 1
ATOM 760 N N . LEU A 1 94 ? 17.491 16.184 -18.923 1.00 95.12 94 LEU A N 1
ATOM 761 C CA . LEU A 1 94 ? 18.034 16.893 -17.767 1.00 95.12 94 LEU A CA 1
ATOM 762 C C . LEU A 1 94 ? 18.853 15.970 -16.847 1.00 95.12 94 LEU A C 1
ATOM 764 O O . LEU A 1 94 ? 19.514 16.465 -15.935 1.00 95.12 94 LEU A O 1
ATOM 768 N N . ASN A 1 95 ? 18.934 14.674 -17.168 1.00 92.69 95 ASN A N 1
ATOM 769 C CA . ASN A 1 95 ? 19.489 13.598 -16.342 1.00 92.69 95 ASN A CA 1
ATOM 770 C C . ASN A 1 95 ? 18.661 13.279 -15.090 1.00 92.69 95 ASN A C 1
ATOM 772 O O . ASN A 1 95 ? 19.208 12.737 -14.128 1.00 92.69 95 ASN A O 1
ATOM 776 N N . ASP A 1 96 ? 17.363 13.570 -15.114 1.00 93.62 96 ASP A N 1
ATOM 777 C CA . ASP A 1 96 ? 16.436 13.111 -14.087 1.00 93.62 96 ASP A CA 1
ATOM 778 C C . ASP A 1 96 ? 15.913 11.714 -14.444 1.00 93.62 96 ASP A C 1
ATOM 780 O O . ASP A 1 96 ? 15.697 11.384 -15.614 1.00 93.62 96 ASP A O 1
ATOM 784 N N . GLN A 1 97 ? 15.712 10.871 -13.428 1.00 95.69 97 GLN A N 1
ATOM 785 C CA . GLN A 1 97 ? 15.119 9.548 -13.618 1.00 95.69 97 GLN A CA 1
ATOM 786 C C . GLN A 1 97 ? 13.632 9.680 -13.942 1.00 95.69 97 GLN A C 1
ATOM 788 O O . GLN A 1 97 ? 12.874 10.242 -13.152 1.00 95.69 97 GLN A O 1
ATOM 793 N N . VAL A 1 98 ? 13.210 9.126 -15.078 1.00 96.50 98 VAL A N 1
ATOM 794 C CA . VAL A 1 98 ? 11.823 9.125 -15.556 1.00 96.50 98 VAL A CA 1
ATOM 795 C C . VAL A 1 98 ? 11.275 7.718 -15.687 1.00 96.50 98 VAL A C 1
ATOM 797 O O . VAL A 1 98 ? 11.992 6.803 -16.077 1.00 96.50 98 VAL A O 1
ATOM 800 N N . LEU A 1 99 ? 10.001 7.553 -15.327 1.00 96.69 99 LEU A N 1
ATOM 801 C CA . LEU A 1 99 ? 9.305 6.272 -15.375 1.00 96.69 99 LEU A CA 1
ATOM 802 C C . LEU A 1 99 ? 8.387 6.203 -16.600 1.00 96.69 99 LEU A C 1
ATOM 804 O O . LEU A 1 99 ? 7.362 6.896 -16.652 1.00 96.69 99 LEU A O 1
ATOM 808 N N . ASP A 1 100 ? 8.719 5.310 -17.528 1.00 97.31 100 ASP A N 1
ATOM 809 C CA . ASP A 1 100 ? 8.004 5.106 -18.785 1.00 97.31 100 ASP A CA 1
ATOM 810 C C . ASP A 1 100 ? 7.512 3.667 -18.937 1.00 97.31 100 ASP A C 1
ATOM 812 O O . ASP A 1 100 ? 8.089 2.712 -18.416 1.00 97.31 100 ASP A O 1
ATOM 816 N N . LYS A 1 101 ? 6.389 3.500 -19.639 1.00 96.88 101 LYS A N 1
ATOM 817 C CA . LYS A 1 101 ? 5.831 2.171 -19.885 1.00 96.88 101 LYS A CA 1
ATOM 818 C C . LYS A 1 101 ? 6.673 1.460 -20.942 1.00 96.88 101 LYS A C 1
ATOM 820 O O . LYS A 1 101 ? 6.871 1.995 -22.034 1.00 96.88 101 LYS A O 1
ATOM 825 N N . ALA A 1 102 ? 7.125 0.248 -20.638 1.00 95.00 102 ALA A N 1
ATOM 826 C CA . ALA A 1 102 ? 7.886 -0.559 -21.579 1.00 95.00 102 ALA A CA 1
ATOM 827 C C . ALA A 1 102 ? 6.984 -1.044 -22.735 1.00 95.00 102 ALA A C 1
ATOM 829 O O . ALA A 1 102 ? 5.773 -1.209 -22.561 1.00 95.00 102 ALA A O 1
ATOM 830 N N . PRO A 1 103 ? 7.548 -1.309 -23.929 1.00 87.19 103 PRO A N 1
ATOM 831 C CA . PRO A 1 103 ? 6.796 -1.891 -25.042 1.00 87.19 103 PRO A CA 1
ATOM 832 C C . PRO A 1 103 ? 6.468 -3.381 -24.835 1.00 87.19 103 PRO A C 1
ATOM 834 O O . PRO A 1 103 ? 5.644 -3.935 -25.564 1.00 87.19 103 PRO A O 1
ATOM 837 N N . SER A 1 104 ? 7.135 -4.039 -23.886 1.00 89.62 104 SER A N 1
ATOM 838 C CA . SER A 1 104 ? 6.921 -5.430 -23.493 1.00 89.62 104 SER A CA 1
ATOM 839 C C . SER A 1 104 ? 5.898 -5.559 -22.359 1.00 89.62 104 SER A C 1
ATOM 841 O O . SER A 1 104 ? 5.413 -4.576 -21.802 1.00 89.62 104 SER A O 1
ATOM 843 N N . SER A 1 105 ? 5.523 -6.801 -22.058 1.00 91.69 105 SER A N 1
ATOM 844 C CA . SER A 1 105 ? 4.598 -7.149 -20.980 1.00 91.69 105 SER A CA 1
ATOM 845 C C . SER A 1 105 ? 5.271 -8.097 -19.997 1.00 91.69 105 SER A C 1
ATOM 847 O O . SER A 1 105 ? 5.921 -9.058 -20.421 1.00 91.69 105 SER A O 1
ATOM 849 N N . ALA A 1 106 ? 5.021 -7.895 -18.708 1.00 93.81 106 ALA A N 1
ATOM 850 C CA . ALA A 1 106 ? 5.458 -8.801 -17.660 1.00 93.81 106 ALA A CA 1
ATOM 851 C C . ALA A 1 106 ? 4.654 -10.121 -17.679 1.00 93.81 106 ALA A C 1
ATOM 853 O O . ALA A 1 106 ? 3.536 -10.178 -18.212 1.00 93.81 106 ALA A O 1
ATOM 854 N N . PRO A 1 107 ? 5.182 -11.203 -17.075 1.00 93.50 107 PRO A N 1
ATOM 855 C CA . PRO A 1 107 ? 4.421 -12.427 -16.858 1.00 93.50 107 PRO A CA 1
ATOM 856 C C . PRO A 1 107 ? 3.098 -12.172 -16.104 1.00 93.50 107 PRO A C 1
ATOM 858 O O . PRO A 1 107 ? 3.012 -11.260 -15.277 1.00 93.50 107 PRO A O 1
ATOM 861 N N . PRO A 1 108 ? 2.050 -12.988 -16.325 1.00 90.94 108 PRO A N 1
ATOM 862 C CA . PRO A 1 108 ? 0.802 -12.861 -15.578 1.00 90.94 108 PRO A CA 1
ATOM 863 C C . PRO A 1 108 ? 1.035 -12.949 -14.066 1.00 90.94 108 PRO A C 1
ATOM 865 O O . PRO A 1 108 ? 1.655 -13.897 -13.597 1.00 90.94 108 PRO A O 1
ATOM 868 N N . GLY A 1 109 ? 0.500 -11.991 -13.307 1.00 90.69 109 GLY A N 1
ATOM 869 C CA . GLY A 1 109 ? 0.707 -11.905 -11.855 1.00 90.69 109 GLY A CA 1
ATOM 870 C C . GLY A 1 109 ? 1.860 -10.990 -11.435 1.00 90.69 109 GLY A C 1
ATOM 871 O O . GLY A 1 109 ? 2.009 -10.737 -10.245 1.00 90.69 109 GLY A O 1
ATOM 872 N N . HIS A 1 110 ? 2.630 -10.457 -12.384 1.00 93.94 110 HIS A N 1
ATOM 873 C CA . HIS A 1 110 ? 3.834 -9.681 -12.109 1.00 93.94 110 HIS A CA 1
ATOM 874 C C . HIS A 1 110 ? 3.718 -8.235 -12.598 1.00 93.94 110 HIS A C 1
ATOM 876 O O . HIS A 1 110 ? 2.944 -7.934 -13.508 1.00 93.94 110 HIS A O 1
ATOM 882 N N . ILE A 1 111 ? 4.491 -7.343 -11.988 1.00 95.25 111 ILE A N 1
ATOM 883 C CA . ILE A 1 111 ? 4.833 -6.028 -12.535 1.00 95.25 111 ILE A CA 1
ATOM 884 C C . ILE A 1 111 ? 6.353 -5.945 -12.513 1.00 95.25 111 ILE A C 1
ATOM 886 O O . ILE A 1 111 ? 6.953 -6.160 -11.463 1.00 95.25 111 ILE A O 1
ATOM 890 N N . ILE A 1 112 ? 6.970 -5.634 -13.649 1.00 95.94 112 ILE A N 1
ATOM 891 C CA . ILE A 1 112 ? 8.430 -5.521 -13.754 1.00 95.94 112 ILE A CA 1
ATOM 892 C C . ILE A 1 112 ? 8.803 -4.055 -13.954 1.00 95.94 112 ILE A C 1
ATOM 894 O O . ILE A 1 112 ? 8.171 -3.353 -14.742 1.00 95.94 112 ILE A O 1
ATOM 898 N N . ILE A 1 113 ? 9.832 -3.591 -13.248 1.00 97.06 113 ILE A N 1
ATOM 899 C CA . ILE A 1 113 ? 10.421 -2.266 -13.464 1.00 97.06 113 ILE A CA 1
ATOM 900 C C . ILE A 1 113 ? 11.914 -2.449 -13.743 1.00 97.06 113 ILE A C 1
ATOM 902 O O . ILE A 1 113 ? 12.665 -2.924 -12.892 1.00 97.06 113 ILE A O 1
ATOM 906 N N . ASN A 1 114 ? 12.341 -2.072 -14.946 1.00 97.19 114 ASN A N 1
ATOM 907 C CA . ASN A 1 114 ? 13.730 -2.142 -15.387 1.00 97.19 114 ASN A CA 1
ATOM 908 C C . ASN A 1 114 ? 14.426 -0.810 -15.130 1.00 97.19 114 ASN A C 1
ATOM 910 O O . ASN A 1 114 ? 13.921 0.234 -15.532 1.00 97.19 114 ASN A O 1
ATOM 914 N N . ASN A 1 115 ? 15.604 -0.826 -14.522 1.00 97.38 115 ASN A N 1
ATOM 915 C CA . ASN A 1 115 ? 16.406 0.377 -14.381 1.00 97.38 115 ASN A CA 1
ATOM 916 C C . ASN A 1 115 ? 17.390 0.503 -15.548 1.00 97.38 115 ASN A C 1
ATOM 918 O O . ASN A 1 115 ? 18.484 -0.052 -15.511 1.00 97.38 115 ASN A O 1
ATOM 922 N N . ASN A 1 116 ? 17.030 1.273 -16.566 1.00 97.31 116 ASN A N 1
ATOM 923 C CA . ASN A 1 116 ? 17.851 1.525 -17.751 1.00 97.31 116 ASN A CA 1
ATOM 924 C C . ASN A 1 116 ? 18.687 2.812 -17.649 1.00 97.31 116 ASN A C 1
ATOM 926 O O . ASN A 1 116 ? 19.535 3.066 -18.502 1.00 97.31 116 ASN A O 1
ATOM 930 N N . SER A 1 117 ? 18.515 3.592 -16.579 1.00 95.81 117 SER A N 1
ATOM 931 C CA . SER A 1 117 ? 19.153 4.901 -16.381 1.00 95.81 117 SER A CA 1
ATOM 932 C C . SER A 1 117 ? 20.687 4.861 -16.295 1.00 95.81 117 SER A C 1
ATOM 934 O O . SER A 1 117 ? 21.349 5.896 -16.341 1.00 95.81 117 SER A O 1
ATOM 936 N N . GLY A 1 118 ? 21.281 3.677 -16.107 1.00 93.31 118 GLY A N 1
ATOM 937 C CA . GLY A 1 118 ? 22.714 3.517 -15.834 1.00 93.31 118 GLY A CA 1
ATOM 938 C C . GLY A 1 118 ? 23.149 4.004 -14.443 1.00 93.31 118 GLY A C 1
ATOM 939 O O . GLY A 1 118 ? 24.317 3.856 -14.088 1.00 93.31 118 GLY A O 1
ATOM 940 N N . GLN A 1 119 ? 22.227 4.543 -13.641 1.00 94.69 119 GLN A N 1
ATOM 941 C CA . GLN A 1 119 ? 22.437 4.992 -12.264 1.00 94.69 119 GLN A CA 1
ATOM 942 C C . GLN A 1 119 ? 21.686 4.080 -11.288 1.00 94.69 119 GLN A C 1
ATOM 944 O O . GLN A 1 119 ? 20.911 3.226 -11.705 1.00 94.69 119 GLN A O 1
ATOM 949 N N . PHE A 1 120 ? 21.909 4.230 -9.981 1.00 94.44 120 PHE A N 1
ATOM 950 C CA . PHE A 1 120 ? 21.062 3.566 -8.988 1.00 94.44 120 PHE A CA 1
ATOM 951 C C . PHE A 1 120 ? 19.692 4.245 -8.925 1.00 94.44 120 PHE A C 1
ATOM 953 O O . PHE A 1 120 ? 19.627 5.470 -8.892 1.00 94.44 120 PHE A O 1
ATOM 960 N N . ALA A 1 121 ? 18.618 3.463 -8.871 1.00 94.44 121 ALA A N 1
ATOM 961 C CA . ALA A 1 121 ? 17.251 3.967 -8.742 1.00 94.44 121 ALA A CA 1
ATOM 962 C C . ALA A 1 121 ? 16.555 3.324 -7.539 1.00 94.44 121 ALA A C 1
ATOM 964 O O . ALA A 1 121 ? 16.829 2.170 -7.206 1.00 94.44 121 ALA A O 1
ATOM 965 N N . ASN A 1 122 ? 15.630 4.042 -6.899 1.00 94.12 122 ASN A N 1
ATOM 966 C CA . ASN A 1 122 ? 14.720 3.428 -5.933 1.00 94.12 122 ASN A CA 1
ATOM 967 C C . ASN A 1 122 ? 13.379 3.224 -6.619 1.00 94.12 122 ASN A C 1
ATOM 969 O O . ASN A 1 122 ? 12.682 4.186 -6.938 1.00 94.12 122 ASN A O 1
ATOM 973 N N . ILE A 1 123 ? 13.031 1.968 -6.857 1.00 94.88 123 ILE A N 1
ATOM 974 C CA . ILE A 1 123 ? 11.847 1.605 -7.633 1.00 94.88 123 ILE A CA 1
ATOM 975 C C . ILE A 1 123 ? 10.871 0.839 -6.767 1.00 94.88 123 ILE A C 1
ATOM 977 O O . ILE A 1 123 ? 11.255 0.176 -5.805 1.00 94.88 123 ILE A O 1
ATOM 981 N N . GLY A 1 124 ? 9.588 0.936 -7.071 1.00 94.44 124 GLY A N 1
ATOM 982 C CA . GLY A 1 124 ? 8.584 0.364 -6.197 1.00 94.44 124 GLY A CA 1
ATOM 983 C C . GLY A 1 124 ? 7.210 0.247 -6.812 1.00 94.44 124 GLY A C 1
ATOM 984 O O . GLY A 1 124 ? 6.958 0.666 -7.939 1.00 94.44 124 GLY A O 1
ATOM 985 N N . ILE A 1 125 ? 6.310 -0.299 -6.002 1.00 95.19 125 ILE A N 1
ATOM 986 C CA . ILE A 1 125 ? 4.891 -0.408 -6.311 1.00 95.19 125 ILE A CA 1
ATOM 987 C C . ILE A 1 125 ? 4.101 0.366 -5.265 1.00 95.19 125 ILE A C 1
ATOM 989 O O . ILE A 1 125 ? 4.273 0.191 -4.051 1.00 95.19 125 ILE A O 1
ATOM 993 N N . GLY A 1 126 ? 3.215 1.221 -5.750 1.00 92.94 126 GLY A N 1
ATOM 994 C CA . GLY A 1 126 ? 2.240 1.940 -4.956 1.00 92.94 126 GLY A CA 1
ATOM 995 C C . GLY A 1 126 ? 0.886 1.260 -4.915 1.00 92.94 126 GLY A C 1
ATOM 996 O O . GLY A 1 126 ? 0.581 0.345 -5.684 1.00 92.94 126 GLY A O 1
ATOM 997 N N . MET A 1 127 ? 0.067 1.741 -3.989 1.00 90.25 127 MET A N 1
ATOM 998 C CA . MET A 1 127 ? -1.324 1.364 -3.844 1.00 90.25 127 MET A CA 1
ATOM 999 C C . MET A 1 127 ? -2.165 2.597 -3.513 1.00 90.25 127 MET A C 1
ATOM 1001 O O . MET A 1 127 ? -1.801 3.375 -2.632 1.00 90.25 127 MET A O 1
ATOM 1005 N N . ASP A 1 128 ? -3.268 2.789 -4.243 1.00 84.00 128 ASP A N 1
ATOM 1006 C CA . ASP A 1 128 ? -4.160 3.959 -4.114 1.00 84.00 128 ASP A CA 1
ATOM 1007 C C . ASP A 1 128 ? -3.390 5.298 -4.183 1.00 84.00 128 ASP A C 1
ATOM 1009 O O . ASP A 1 128 ? -3.610 6.223 -3.401 1.00 84.00 128 ASP A O 1
ATOM 1013 N N . GLY A 1 129 ? -2.410 5.371 -5.093 1.00 77.69 129 GLY A N 1
ATOM 1014 C CA . GLY A 1 129 ? -1.576 6.556 -5.325 1.00 77.69 129 GLY A CA 1
ATOM 1015 C C . GLY A 1 129 ? -0.475 6.813 -4.287 1.00 77.69 129 GLY A C 1
ATOM 1016 O O . GLY A 1 129 ? 0.283 7.763 -4.453 1.00 77.69 129 GLY A O 1
ATOM 1017 N N . SER A 1 130 ? -0.350 5.985 -3.244 1.00 87.50 130 SER A N 1
ATOM 1018 C CA . SER A 1 130 ? 0.704 6.098 -2.222 1.00 87.50 130 SER A CA 1
ATOM 1019 C C . SER A 1 130 ? 1.758 4.994 -2.368 1.00 87.50 130 SER A C 1
ATOM 1021 O O . SER A 1 130 ? 1.410 3.879 -2.759 1.00 87.50 130 SER A O 1
ATOM 1023 N N . PRO A 1 131 ? 3.037 5.243 -2.029 1.00 90.38 131 PRO A N 1
ATOM 1024 C CA . PRO A 1 131 ? 4.065 4.210 -2.079 1.00 90.38 131 PRO A CA 1
ATOM 1025 C C . PRO A 1 131 ? 3.779 3.126 -1.043 1.00 90.38 131 PRO A C 1
ATOM 1027 O O . PRO A 1 131 ? 3.495 3.420 0.119 1.00 90.38 131 PRO A O 1
ATOM 1030 N N . ALA A 1 132 ? 3.853 1.867 -1.466 1.00 92.38 132 ALA A N 1
ATOM 1031 C CA . ALA A 1 132 ? 3.545 0.733 -0.604 1.00 92.38 132 ALA A CA 1
ATOM 1032 C C . ALA A 1 132 ? 4.747 -0.180 -0.394 1.00 92.38 132 ALA A C 1
ATOM 1034 O O . ALA A 1 132 ? 4.934 -0.697 0.707 1.00 92.38 132 ALA A O 1
ATOM 1035 N N . VAL A 1 133 ? 5.573 -0.355 -1.422 1.00 92.44 133 VAL A N 1
ATOM 1036 C CA . VAL A 1 133 ? 6.829 -1.096 -1.345 1.00 92.44 133 VAL A CA 1
ATOM 1037 C C . VAL A 1 133 ? 7.869 -0.429 -2.233 1.00 92.44 133 VAL A C 1
ATOM 1039 O O . VAL A 1 133 ? 7.536 -0.027 -3.344 1.00 92.44 133 VAL A O 1
ATOM 1042 N N . ILE A 1 134 ? 9.110 -0.336 -1.754 1.00 92.44 134 ILE A N 1
ATOM 1043 C CA . ILE A 1 134 ? 10.254 0.178 -2.517 1.00 92.44 134 ILE A CA 1
ATOM 1044 C C . ILE A 1 134 ? 11.450 -0.760 -2.374 1.00 92.44 134 ILE A C 1
ATOM 1046 O O . ILE A 1 134 ? 11.760 -1.224 -1.277 1.00 92.44 134 ILE A O 1
ATOM 1050 N N . VAL A 1 135 ? 12.145 -1.002 -3.479 1.00 92.19 135 VAL A N 1
ATOM 1051 C CA . VAL A 1 135 ? 13.473 -1.603 -3.518 1.00 92.19 135 VAL A CA 1
ATOM 1052 C C . VAL A 1 135 ? 14.499 -0.476 -3.676 1.00 92.19 135 VAL A C 1
ATOM 1054 O O . VAL A 1 135 ? 14.482 0.234 -4.684 1.00 92.19 135 VAL A O 1
ATOM 1057 N N . PRO A 1 136 ? 15.359 -0.257 -2.670 1.00 91.38 136 PRO A N 1
ATOM 1058 C CA . PRO A 1 136 ? 16.350 0.804 -2.702 1.00 91.38 136 PRO A CA 1
ATOM 1059 C C . PRO A 1 136 ? 17.552 0.422 -3.567 1.00 91.38 136 PRO A C 1
ATOM 1061 O O . PRO A 1 136 ? 17.975 -0.733 -3.561 1.00 91.38 136 PRO A O 1
ATOM 1064 N N . ASN A 1 137 ? 18.176 1.417 -4.201 1.00 91.44 137 ASN A N 1
ATOM 1065 C CA . ASN A 1 137 ? 19.464 1.278 -4.891 1.00 91.44 137 ASN A CA 1
ATOM 1066 C C . ASN A 1 137 ? 19.522 0.121 -5.907 1.00 91.44 137 ASN A C 1
ATOM 1068 O O . ASN A 1 137 ? 20.501 -0.627 -5.957 1.00 91.44 137 ASN A O 1
ATOM 1072 N N . VAL A 1 138 ? 18.491 -0.026 -6.734 1.00 93.00 138 VAL A N 1
ATOM 1073 C CA . VAL A 1 138 ? 18.505 -0.972 -7.852 1.00 93.00 138 VAL A CA 1
ATOM 1074 C C . VAL A 1 138 ? 19.534 -0.505 -8.867 1.00 93.00 138 VAL A C 1
ATOM 1076 O O . VAL A 1 138 ? 19.496 0.639 -9.314 1.00 93.00 138 VAL A O 1
ATOM 1079 N N . GLN A 1 139 ? 20.485 -1.371 -9.205 1.00 95.00 139 GLN A N 1
ATOM 1080 C CA . GLN A 1 139 ? 21.597 -1.038 -10.093 1.00 95.00 139 GLN A CA 1
ATOM 1081 C C . GLN A 1 139 ? 21.116 -0.760 -11.527 1.00 95.00 139 GLN A C 1
ATOM 1083 O O . GLN A 1 139 ? 20.198 -1.412 -12.018 1.00 95.00 139 GLN A O 1
ATOM 1088 N N . GLY A 1 140 ? 21.766 0.174 -12.227 1.00 96.50 140 GLY A N 1
ATOM 1089 C CA . GLY A 1 140 ? 21.539 0.377 -13.659 1.00 96.50 140 GLY A CA 1
ATOM 1090 C C . GLY A 1 140 ? 21.834 -0.896 -14.465 1.00 96.50 140 GLY A C 1
ATOM 1091 O O . GLY A 1 140 ? 22.861 -1.546 -14.268 1.00 96.50 140 GLY A O 1
ATOM 1092 N N . GLY A 1 141 ? 20.923 -1.251 -15.366 1.00 94.31 141 GLY A N 1
ATOM 1093 C CA . GLY A 1 141 ? 20.891 -2.506 -16.116 1.00 94.31 141 GLY A CA 1
ATOM 1094 C C . GLY A 1 141 ? 20.223 -3.677 -15.383 1.00 94.31 141 GLY A C 1
ATOM 1095 O O . GLY A 1 141 ? 20.088 -4.745 -15.977 1.00 94.31 141 GLY A O 1
ATOM 1096 N N . ALA A 1 142 ? 19.814 -3.509 -14.120 1.00 94.94 142 ALA A N 1
ATOM 1097 C CA . ALA A 1 142 ? 19.037 -4.504 -13.383 1.00 94.94 142 ALA A CA 1
ATOM 1098 C C . ALA A 1 142 ? 17.527 -4.241 -13.503 1.00 94.94 142 ALA A C 1
ATOM 1100 O O . ALA A 1 142 ? 17.088 -3.191 -13.975 1.00 94.94 142 ALA A O 1
ATOM 1101 N N . ASN A 1 143 ? 16.725 -5.199 -13.051 1.00 93.44 143 ASN A N 1
ATOM 1102 C CA . ASN A 1 143 ? 15.278 -5.071 -12.942 1.00 93.44 143 ASN A CA 1
ATOM 1103 C C . ASN A 1 143 ? 14.803 -5.610 -11.598 1.00 93.44 143 ASN A C 1
ATOM 1105 O O . ASN A 1 143 ? 15.495 -6.414 -10.972 1.00 93.44 143 ASN A O 1
ATOM 1109 N N . GLU A 1 144 ? 13.618 -5.171 -11.194 1.00 93.31 144 GLU A N 1
ATOM 1110 C CA . GLU A 1 144 ? 12.888 -5.775 -10.088 1.00 93.31 144 GLU A CA 1
ATOM 1111 C C . GLU A 1 144 ? 11.566 -6.337 -10.588 1.00 93.31 144 GLU A C 1
ATOM 1113 O O . GLU A 1 144 ? 10.815 -5.677 -11.316 1.00 93.31 144 GLU A O 1
ATOM 1118 N N . ASP A 1 145 ? 11.299 -7.566 -10.163 1.00 93.06 145 ASP A N 1
ATOM 1119 C CA . ASP A 1 145 ? 10.092 -8.308 -10.478 1.00 93.06 145 ASP A CA 1
ATOM 1120 C C . ASP A 1 145 ? 9.183 -8.374 -9.245 1.00 93.06 145 ASP A C 1
ATOM 1122 O O . ASP A 1 145 ? 9.439 -9.089 -8.269 1.00 93.06 145 ASP A O 1
ATOM 1126 N N . PHE A 1 146 ? 8.095 -7.610 -9.289 1.00 91.81 146 PHE A N 1
ATOM 1127 C CA . PHE A 1 146 ? 7.101 -7.569 -8.232 1.00 91.81 146 PHE A CA 1
ATOM 1128 C C . PHE A 1 146 ? 6.005 -8.599 -8.503 1.00 91.81 146 PHE A C 1
ATOM 1130 O O . PHE A 1 146 ? 5.080 -8.361 -9.279 1.00 91.81 146 PHE A O 1
ATOM 1137 N N . ASN A 1 147 ? 6.052 -9.723 -7.788 1.00 91.62 147 ASN A N 1
ATOM 1138 C CA . ASN A 1 147 ? 4.957 -10.689 -7.769 1.00 91.62 147 ASN A CA 1
ATOM 1139 C C . ASN A 1 147 ? 3.755 -10.125 -6.985 1.00 91.62 147 ASN A C 1
ATOM 1141 O O . ASN A 1 147 ? 3.790 -10.023 -5.753 1.00 91.62 147 ASN A O 1
ATOM 1145 N N . ILE A 1 148 ? 2.674 -9.778 -7.689 1.00 90.31 148 ILE A N 1
ATOM 1146 C CA . ILE A 1 148 ? 1.491 -9.090 -7.156 1.00 90.31 148 ILE A CA 1
ATOM 1147 C C . ILE A 1 148 ? 0.533 -10.078 -6.476 1.00 90.31 148 ILE A C 1
ATOM 1149 O O . ILE A 1 148 ? -0.634 -10.256 -6.830 1.00 90.31 148 ILE A O 1
ATOM 1153 N N . HIS A 1 149 ? 1.035 -10.679 -5.402 1.00 88.06 149 HIS A N 1
ATOM 1154 C CA . HIS A 1 149 ? 0.267 -11.433 -4.416 1.00 88.06 149 HIS A CA 1
ATOM 1155 C C . HIS A 1 149 ? 0.495 -10.863 -3.008 1.00 88.06 149 HIS A C 1
ATOM 1157 O O . HIS A 1 149 ? 1.030 -11.551 -2.131 1.00 88.06 149 HIS A O 1
ATOM 1163 N N . PRO A 1 150 ? 0.124 -9.587 -2.770 1.00 87.94 150 PRO A N 1
ATOM 1164 C CA . PRO A 1 150 ? 0.388 -8.937 -1.499 1.00 87.94 150 PRO A CA 1
ATOM 1165 C C . PRO A 1 150 ? -0.398 -9.596 -0.366 1.00 87.94 150 PRO A C 1
ATOM 1167 O O . PRO A 1 150 ? -1.576 -9.936 -0.492 1.00 87.94 150 PRO A O 1
ATOM 1170 N N . THR A 1 151 ? 0.246 -9.708 0.790 1.00 90.00 151 THR A N 1
ATOM 1171 C CA . THR A 1 151 ? -0.449 -9.907 2.057 1.00 90.00 151 THR A CA 1
ATOM 1172 C C . THR A 1 151 ? -0.601 -8.567 2.760 1.00 90.00 151 THR A C 1
ATOM 1174 O O . THR A 1 151 ? 0.393 -7.904 3.054 1.00 90.00 151 THR A O 1
ATOM 1177 N N . TYR A 1 152 ? -1.841 -8.191 3.060 1.00 91.56 152 TYR A N 1
ATOM 1178 C CA . TYR A 1 152 ? -2.158 -6.967 3.788 1.00 91.56 152 TYR A CA 1
ATOM 1179 C C . TYR A 1 152 ? -2.044 -7.161 5.295 1.00 91.56 152 TYR A C 1
ATOM 1181 O O . TYR A 1 152 ? -2.385 -8.217 5.838 1.00 91.56 152 TYR A O 1
ATOM 1189 N N . TYR A 1 153 ? -1.613 -6.106 5.971 1.00 93.94 153 TYR A N 1
ATOM 1190 C CA . TYR A 1 153 ? -1.497 -6.057 7.417 1.00 93.94 153 TYR A CA 1
ATOM 1191 C C . TYR A 1 153 ? -2.029 -4.734 7.955 1.00 93.94 153 TYR A C 1
ATOM 1193 O O . TYR A 1 153 ? -2.034 -3.717 7.259 1.00 93.94 153 TYR A O 1
ATOM 1201 N N . VAL A 1 154 ? -2.450 -4.767 9.215 1.00 95.31 154 VAL A N 1
ATOM 1202 C CA . VAL A 1 154 ? -2.842 -3.593 9.989 1.00 95.31 154 VAL A CA 1
ATOM 1203 C C . VAL A 1 154 ? -2.176 -3.613 11.362 1.00 95.31 154 VAL A C 1
ATOM 1205 O O . VAL A 1 154 ? -1.907 -4.676 11.930 1.00 95.31 154 VAL A O 1
ATOM 1208 N N . GLY A 1 155 ? -1.913 -2.431 11.907 1.00 94.06 155 GLY A N 1
ATOM 1209 C CA . GLY A 1 155 ? -1.313 -2.255 13.225 1.00 94.06 155 GLY A CA 1
ATOM 1210 C C . GLY A 1 155 ? -1.432 -0.819 13.720 1.00 94.06 155 GLY A C 1
ATOM 1211 O O . GLY A 1 155 ? -1.836 0.072 12.970 1.00 94.06 155 GLY A O 1
ATOM 1212 N N . LEU A 1 156 ? -1.089 -0.615 14.992 1.00 93.94 156 LEU A N 1
ATOM 1213 C CA . LEU A 1 156 ? -1.091 0.702 15.625 1.00 93.94 156 LEU A CA 1
ATOM 1214 C C . LEU A 1 156 ? 0.292 1.336 15.581 1.00 93.94 156 LEU A C 1
ATOM 1216 O O . LEU A 1 156 ? 1.304 0.679 15.852 1.00 93.94 156 LEU A O 1
ATOM 1220 N N . THR A 1 157 ? 0.306 2.630 15.291 1.00 88.94 157 THR A N 1
ATOM 1221 C CA . THR A 1 157 ? 1.492 3.478 15.323 1.00 88.94 157 THR A CA 1
ATOM 1222 C C . THR A 1 157 ? 1.170 4.832 15.966 1.00 88.94 157 THR A C 1
ATOM 1224 O O . THR A 1 157 ? 0.001 5.196 16.136 1.00 88.94 157 THR A O 1
ATOM 1227 N N . GLN A 1 158 ? 2.205 5.586 16.340 1.00 82.44 158 GLN A N 1
ATOM 1228 C CA . GLN A 1 158 ? 2.093 6.990 16.746 1.00 82.44 158 GLN A CA 1
ATOM 1229 C C . GLN A 1 158 ? 2.932 7.857 15.815 1.00 82.44 158 GLN A C 1
ATOM 1231 O O . GLN A 1 158 ? 4.071 7.513 15.515 1.00 82.44 158 GLN A O 1
ATOM 1236 N N . ASN A 1 159 ? 2.374 8.994 15.393 1.00 76.94 159 ASN A N 1
ATOM 1237 C CA . ASN A 1 159 ? 3.076 10.028 14.623 1.00 76.94 159 ASN A CA 1
ATOM 1238 C C . ASN A 1 159 ? 3.697 9.540 13.299 1.00 76.94 159 ASN A C 1
ATOM 1240 O O . ASN A 1 159 ? 4.698 10.083 12.841 1.00 76.94 159 ASN A O 1
ATOM 1244 N N . VAL A 1 160 ? 3.095 8.531 12.666 1.00 84.62 160 VAL A N 1
ATOM 1245 C CA . VAL A 1 160 ? 3.543 8.015 11.366 1.00 84.62 160 VAL A CA 1
ATOM 1246 C C . VAL A 1 160 ? 2.853 8.746 10.222 1.00 84.62 160 VAL A C 1
ATOM 1248 O O . VAL A 1 160 ? 1.653 9.026 10.276 1.00 84.62 160 VAL A O 1
ATOM 1251 N N . VAL A 1 161 ? 3.612 9.010 9.162 1.00 86.38 161 VAL A N 1
ATOM 1252 C CA . VAL A 1 161 ? 3.120 9.495 7.868 1.00 86.38 161 VAL A CA 1
ATOM 1253 C C . VAL A 1 161 ? 3.171 8.377 6.823 1.00 86.38 161 VAL A C 1
ATOM 1255 O O . VAL A 1 161 ? 3.875 7.382 7.002 1.00 86.38 161 VAL A O 1
ATOM 1258 N N . ASN A 1 162 ? 2.415 8.517 5.733 1.00 88.25 162 ASN A N 1
ATOM 1259 C CA . ASN A 1 162 ? 2.515 7.568 4.622 1.00 88.25 162 ASN A CA 1
ATOM 1260 C C . ASN A 1 162 ? 3.936 7.603 4.025 1.00 88.25 162 ASN A C 1
ATOM 1262 O O . ASN A 1 162 ? 4.585 8.646 4.033 1.00 88.25 162 ASN A O 1
ATOM 1266 N N . GLY A 1 163 ? 4.416 6.467 3.520 1.00 87.00 163 GLY A N 1
ATOM 1267 C CA . GLY A 1 163 ? 5.773 6.304 2.986 1.00 87.00 163 GLY A CA 1
ATOM 1268 C C . GLY A 1 163 ? 6.832 5.940 4.030 1.00 87.00 163 GLY A C 1
ATOM 1269 O O . GLY A 1 163 ? 7.949 5.593 3.658 1.00 87.00 163 GLY A O 1
ATOM 1270 N N . VAL A 1 164 ? 6.505 5.950 5.326 1.00 88.56 164 VAL A N 1
ATOM 1271 C CA . VAL A 1 164 ? 7.408 5.448 6.375 1.00 88.56 164 VAL A CA 1
ATOM 1272 C C . VAL A 1 164 ? 7.553 3.931 6.276 1.00 88.56 164 VAL A C 1
ATOM 1274 O O . VAL A 1 164 ? 6.557 3.211 6.154 1.00 88.56 164 VAL A O 1
ATOM 1277 N N . SER A 1 165 ? 8.790 3.443 6.386 1.00 87.31 165 SER A N 1
ATOM 1278 C CA . SER A 1 165 ? 9.084 2.013 6.510 1.00 87.31 165 SER A CA 1
ATOM 1279 C C . SER A 1 165 ? 8.450 1.416 7.769 1.00 87.31 165 SER A C 1
ATOM 1281 O O . SER A 1 165 ? 8.697 1.875 8.879 1.00 87.31 165 SER A O 1
ATOM 1283 N N . ILE A 1 166 ? 7.660 0.352 7.623 1.00 86.25 166 ILE A N 1
ATOM 1284 C CA . ILE A 1 166 ? 6.900 -0.221 8.742 1.00 86.25 166 ILE A CA 1
ATOM 1285 C C . ILE A 1 166 ? 7.793 -0.824 9.834 1.00 86.25 166 ILE A C 1
ATOM 1287 O O . ILE A 1 166 ? 7.435 -0.792 11.011 1.00 86.25 166 ILE A O 1
ATOM 1291 N N . ASP A 1 167 ? 8.966 -1.336 9.451 1.00 76.56 167 ASP A N 1
ATOM 1292 C CA . ASP A 1 167 ? 9.895 -2.025 10.353 1.00 76.56 167 ASP A CA 1
ATOM 1293 C C . ASP A 1 167 ? 10.420 -1.125 11.490 1.00 76.56 167 ASP A C 1
ATOM 1295 O O . ASP A 1 167 ? 10.975 -1.636 12.461 1.00 76.56 167 ASP A O 1
ATOM 1299 N N . SER A 1 168 ? 10.235 0.198 11.403 1.00 68.88 168 SER A N 1
ATOM 1300 C CA . SER A 1 168 ? 10.696 1.163 12.407 1.00 68.88 168 SER A CA 1
ATOM 1301 C C . SER A 1 168 ? 9.597 1.748 13.303 1.00 68.88 168 SER A C 1
ATOM 1303 O O . SER A 1 168 ? 9.935 2.510 14.207 1.00 68.88 168 SER A O 1
ATOM 1305 N N . VAL A 1 169 ? 8.304 1.436 13.098 1.00 74.62 169 VAL A N 1
ATOM 1306 C CA . VAL A 1 169 ? 7.220 2.266 13.683 1.00 74.62 169 VAL A CA 1
ATOM 1307 C C . VAL A 1 169 ? 5.994 1.545 14.270 1.00 74.62 169 VAL A C 1
ATOM 1309 O O . VAL A 1 169 ? 5.055 2.209 14.715 1.00 74.62 169 VAL A O 1
ATOM 1312 N N . THR A 1 170 ? 5.953 0.208 14.318 1.00 74.06 170 THR A N 1
ATOM 1313 C CA . THR A 1 170 ? 4.782 -0.524 14.858 1.00 74.06 170 THR A CA 1
ATOM 1314 C C . THR A 1 170 ? 4.831 -0.754 16.367 1.00 74.06 170 THR A C 1
ATOM 1316 O O . THR A 1 170 ? 5.784 -1.343 16.868 1.00 74.06 170 THR A O 1
ATOM 1319 N N . PHE A 1 171 ? 3.749 -0.405 17.074 1.00 78.06 171 PHE A N 1
ATOM 1320 C CA . PHE A 1 171 ? 3.588 -0.620 18.525 1.00 78.06 171 PHE A CA 1
ATOM 1321 C C . PHE A 1 171 ? 2.880 -1.933 18.876 1.00 78.06 171 PHE A C 1
ATOM 1323 O O . PHE A 1 171 ? 2.921 -2.393 20.015 1.00 78.06 171 PHE A O 1
ATOM 1330 N N . THR A 1 172 ? 2.206 -2.543 17.904 1.00 83.06 172 THR A N 1
ATOM 1331 C CA . THR A 1 172 ? 1.490 -3.811 18.069 1.00 83.06 172 THR A CA 1
ATOM 1332 C C . THR A 1 172 ? 2.023 -4.843 17.095 1.00 83.06 172 THR A C 1
ATOM 1334 O O . THR A 1 172 ? 2.445 -4.494 15.994 1.00 83.06 172 THR A O 1
ATOM 1337 N N . SER A 1 173 ? 1.914 -6.124 17.452 1.00 87.25 173 SER A N 1
ATOM 1338 C CA . SER A 1 173 ? 2.181 -7.203 16.498 1.00 87.25 173 SER A CA 1
ATOM 1339 C C . SER A 1 173 ? 1.277 -7.060 15.262 1.00 87.25 173 SER A C 1
ATOM 1341 O O . SER A 1 173 ? 0.056 -6.952 15.433 1.00 87.25 173 SER A O 1
ATOM 1343 N N . PRO A 1 174 ? 1.841 -7.073 14.039 1.00 91.25 174 PRO A N 1
ATOM 1344 C CA . PRO A 1 174 ? 1.085 -6.992 12.793 1.00 91.25 174 PRO A CA 1
ATOM 1345 C C . PRO A 1 174 ? -0.084 -7.971 12.737 1.00 91.25 174 PRO A C 1
ATOM 1347 O O . PRO A 1 174 ? 0.104 -9.173 12.924 1.00 91.25 174 PRO A O 1
ATOM 1350 N N . GLN A 1 175 ? -1.280 -7.477 12.424 1.00 94.75 175 GLN A N 1
ATOM 1351 C CA . GLN A 1 175 ? -2.447 -8.326 12.201 1.00 94.75 175 GLN A CA 1
ATOM 1352 C C . GLN A 1 175 ? -2.667 -8.510 10.705 1.00 94.75 175 GLN A C 1
ATOM 1354 O O . GLN A 1 175 ? -2.869 -7.541 9.975 1.00 94.75 175 GLN A O 1
ATOM 1359 N N . LYS A 1 176 ? -2.608 -9.761 10.241 1.00 94.56 176 LYS A N 1
ATOM 1360 C CA . LYS A 1 176 ? -2.847 -10.104 8.837 1.00 94.56 176 LYS A CA 1
ATOM 1361 C C . LYS A 1 176 ? -4.320 -9.888 8.496 1.00 94.56 176 LYS A C 1
ATOM 1363 O O . LYS A 1 176 ? -5.199 -10.405 9.184 1.00 94.56 176 LYS A O 1
ATOM 1368 N N . VAL A 1 177 ? -4.572 -9.180 7.401 1.00 92.81 177 VAL A N 1
ATOM 1369 C CA . VAL A 1 177 ? -5.916 -8.946 6.872 1.00 92.81 177 VAL A CA 1
ATOM 1370 C C . VAL A 1 177 ? -6.213 -9.972 5.784 1.00 92.81 177 VAL A C 1
ATOM 1372 O O . VAL A 1 177 ? -5.463 -10.111 4.817 1.00 92.81 177 VAL A O 1
ATOM 1375 N N . THR A 1 178 ? -7.320 -10.695 5.930 1.00 90.06 178 THR A N 1
ATOM 1376 C CA . THR A 1 178 ? -7.765 -11.716 4.976 1.00 90.06 178 THR A CA 1
ATOM 1377 C C . THR A 1 178 ? -9.252 -11.579 4.681 1.00 90.06 178 THR A C 1
ATOM 1379 O O . THR A 1 178 ? -10.102 -12.073 5.425 1.00 90.06 178 THR A O 1
ATOM 1382 N N . PHE A 1 179 ? -9.572 -10.958 3.554 1.00 84.62 179 PHE A N 1
ATOM 1383 C CA . PHE A 1 179 ? -10.934 -10.897 3.043 1.00 84.62 179 PHE A CA 1
ATOM 1384 C C . PHE A 1 179 ? -11.297 -12.223 2.364 1.00 84.62 179 PHE A C 1
ATOM 1386 O O . PHE A 1 179 ? -10.962 -12.467 1.208 1.00 84.62 179 PHE A O 1
ATOM 1393 N N . SER A 1 180 ? -11.941 -13.120 3.110 1.00 83.12 180 SER A N 1
ATOM 1394 C CA . SER A 1 180 ? -12.443 -14.407 2.608 1.00 83.12 180 SER A CA 1
ATOM 1395 C C . SER A 1 180 ? -13.954 -14.358 2.360 1.00 83.12 180 SER A C 1
ATOM 1397 O O . SER A 1 180 ? -14.645 -13.475 2.867 1.00 83.12 180 SER A O 1
ATOM 1399 N N . ASN A 1 181 ? -14.479 -15.315 1.586 1.00 79.88 181 ASN A N 1
ATOM 1400 C CA . ASN A 1 181 ? -15.921 -15.550 1.411 1.00 79.88 181 ASN A CA 1
ATOM 1401 C C . ASN A 1 181 ? -16.730 -14.337 0.911 1.00 79.88 181 ASN A C 1
ATOM 1403 O O . ASN A 1 181 ? -17.873 -14.140 1.308 1.00 79.88 181 ASN A O 1
ATOM 1407 N N . GLY A 1 182 ? -16.137 -13.508 0.046 1.00 78.38 182 GLY A N 1
ATOM 1408 C CA . GLY A 1 182 ? -16.806 -12.325 -0.505 1.00 78.38 182 GLY A CA 1
ATOM 1409 C C . GLY A 1 182 ? -16.890 -11.133 0.452 1.00 78.38 182 GLY A C 1
ATOM 1410 O O . GLY A 1 182 ? -17.475 -10.117 0.083 1.00 78.38 182 GLY A O 1
ATOM 1411 N N . ASN A 1 183 ? -16.293 -11.212 1.646 1.00 87.69 183 ASN A N 1
ATOM 1412 C CA . ASN A 1 183 ? -16.138 -10.055 2.523 1.00 87.69 183 ASN A CA 1
ATOM 1413 C C . ASN A 1 183 ? -15.300 -8.969 1.837 1.00 87.69 183 ASN A C 1
ATOM 1415 O O . ASN A 1 183 ? -14.335 -9.259 1.134 1.00 87.69 183 ASN A O 1
ATOM 1419 N N . ASN A 1 184 ? -15.661 -7.716 2.074 1.00 90.06 184 ASN A N 1
ATOM 1420 C CA . ASN A 1 184 ? -14.961 -6.525 1.582 1.00 90.06 184 ASN A CA 1
ATOM 1421 C C . ASN A 1 184 ? -14.840 -5.444 2.663 1.00 90.06 184 ASN A C 1
ATOM 1423 O O . ASN A 1 184 ? -14.304 -4.372 2.400 1.00 90.06 184 ASN A O 1
ATOM 1427 N N . ALA A 1 185 ? -15.331 -5.720 3.870 1.00 92.56 185 ALA A N 1
ATOM 1428 C CA . ALA A 1 185 ? -15.252 -4.831 5.005 1.00 92.56 185 ALA A CA 1
ATOM 1429 C C . ALA A 1 185 ? -14.630 -5.556 6.201 1.00 92.56 185 ALA A C 1
ATOM 1431 O O . ALA A 1 185 ? -14.781 -6.769 6.383 1.00 92.56 185 ALA A O 1
ATOM 1432 N N . CYS A 1 186 ? -13.887 -4.819 7.016 1.00 94.81 186 CYS A N 1
ATOM 1433 C CA . CYS A 1 186 ? -13.431 -5.305 8.304 1.00 94.81 186 CYS A CA 1
ATOM 1434 C C . CYS A 1 186 ? -13.463 -4.197 9.349 1.00 94.81 186 CYS A C 1
ATOM 1436 O O . CYS A 1 186 ? -13.165 -3.039 9.056 1.00 94.81 186 CYS A O 1
ATOM 1438 N N . GLN A 1 187 ? -13.776 -4.570 10.585 1.00 96.81 187 GLN A N 1
ATOM 1439 C CA . GLN A 1 187 ? -13.592 -3.718 11.744 1.00 96.81 187 GLN A CA 1
ATOM 1440 C C . GLN A 1 187 ? -12.327 -4.138 12.487 1.00 96.81 187 GLN A C 1
ATOM 1442 O O . GLN A 1 187 ? -12.212 -5.274 12.951 1.00 96.81 187 GLN A O 1
ATOM 1447 N N . VAL A 1 188 ? -11.406 -3.195 12.637 1.00 97.56 188 VAL A N 1
ATOM 1448 C CA . VAL A 1 188 ? -10.158 -3.330 13.378 1.00 97.56 188 VAL A CA 1
ATOM 1449 C C . VAL A 1 188 ? -10.315 -2.589 14.701 1.00 97.56 188 VAL A C 1
ATOM 1451 O O . VAL A 1 188 ? -10.539 -1.381 14.727 1.00 97.56 188 VAL A O 1
ATOM 1454 N N . THR A 1 189 ? -10.236 -3.321 15.808 1.00 97.94 189 THR A N 1
ATOM 1455 C CA . THR A 1 189 ? -10.487 -2.795 17.154 1.00 97.94 189 THR A CA 1
ATOM 1456 C C . THR A 1 189 ? -9.207 -2.827 17.972 1.00 97.94 189 THR A C 1
ATOM 1458 O O . THR A 1 189 ? -8.644 -3.900 18.183 1.00 97.94 189 THR A O 1
ATOM 1461 N N . ALA A 1 190 ? -8.768 -1.663 18.441 1.00 97.81 190 ALA A N 1
ATOM 1462 C CA . ALA A 1 190 ? -7.690 -1.528 19.408 1.00 97.81 190 ALA A CA 1
ATOM 1463 C C . ALA A 1 190 ? -8.248 -1.555 20.831 1.00 97.81 190 ALA A C 1
ATOM 1465 O O . ALA A 1 190 ? -9.227 -0.869 21.130 1.00 97.81 190 ALA A O 1
ATOM 1466 N N . THR A 1 191 ? -7.612 -2.312 21.717 1.00 96.75 191 THR A N 1
ATOM 1467 C CA . THR A 1 191 ? -7.930 -2.335 23.149 1.00 96.75 191 THR A CA 1
ATOM 1468 C C . THR A 1 191 ? -6.650 -2.277 23.968 1.00 96.75 191 THR A C 1
ATOM 1470 O O . THR A 1 191 ? -5.599 -2.758 23.538 1.00 96.75 191 THR A O 1
ATOM 1473 N N . GLN A 1 192 ? -6.741 -1.693 25.161 1.00 95.69 192 GLN A N 1
ATOM 1474 C CA . GLN A 1 192 ? -5.661 -1.696 26.136 1.00 95.69 192 GLN A CA 1
ATOM 1475 C C . GLN A 1 192 ? -6.126 -2.442 27.386 1.00 95.69 192 GLN A C 1
ATOM 1477 O O . GLN A 1 192 ? -7.173 -2.134 27.952 1.00 95.69 192 GLN A O 1
ATOM 1482 N N . SER A 1 193 ? -5.368 -3.455 27.798 1.00 94.19 193 SER A N 1
ATOM 1483 C CA . SER A 1 193 ? -5.622 -4.161 29.059 1.00 94.19 193 SER A CA 1
ATOM 1484 C C . SER A 1 193 ? -5.337 -3.263 30.268 1.00 94.19 193 SER A C 1
ATOM 1486 O O . SER A 1 193 ? -4.628 -2.263 30.163 1.00 94.19 193 SER A O 1
ATOM 1488 N N . SER A 1 194 ? -5.807 -3.664 31.451 1.00 91.12 194 SER A N 1
ATOM 1489 C CA . SER A 1 194 ? -5.494 -2.972 32.709 1.00 91.12 194 SER A CA 1
ATOM 1490 C C . SER A 1 194 ? -3.997 -2.950 33.048 1.00 91.12 194 SER A C 1
ATOM 1492 O O . SER A 1 194 ? -3.570 -2.094 33.815 1.00 91.12 194 SER A O 1
ATOM 1494 N N . GLN A 1 195 ? -3.191 -3.850 32.469 1.00 92.62 195 GLN A N 1
ATOM 1495 C CA . GLN A 1 195 ? -1.727 -3.843 32.598 1.00 92.62 195 GLN A CA 1
ATOM 1496 C C . GLN A 1 195 ? -1.027 -2.977 31.536 1.00 92.62 195 GLN A C 1
ATOM 1498 O O . GLN A 1 195 ? 0.196 -2.979 31.456 1.00 92.62 195 GLN A O 1
ATOM 1503 N N . GLY A 1 196 ? -1.780 -2.271 30.689 1.00 90.12 196 GLY A N 1
ATOM 1504 C CA . GLY A 1 196 ? -1.236 -1.394 29.654 1.00 90.12 196 GLY A CA 1
ATOM 1505 C C . GLY A 1 196 ? -0.923 -2.076 28.320 1.00 90.12 196 GLY A C 1
ATOM 1506 O O . GLY A 1 196 ? -0.576 -1.377 27.371 1.00 90.12 196 GLY A O 1
ATOM 1507 N N . ASN A 1 197 ? -1.092 -3.400 28.200 1.00 91.12 197 ASN A N 1
ATOM 1508 C CA . ASN A 1 197 ? -0.836 -4.116 26.943 1.00 91.12 197 ASN A CA 1
ATOM 1509 C C . ASN A 1 197 ? -1.856 -3.727 25.870 1.00 91.12 197 ASN A C 1
ATOM 1511 O O . ASN A 1 197 ? -3.062 -3.870 26.098 1.00 91.12 197 ASN A O 1
ATOM 1515 N N . LEU A 1 198 ? -1.360 -3.288 24.713 1.00 93.75 198 LEU A N 1
ATOM 1516 C CA . LEU A 1 198 ? -2.156 -2.959 23.534 1.00 93.75 198 LEU A CA 1
ATOM 1517 C C . LEU A 1 198 ? -2.382 -4.203 22.676 1.00 93.75 198 LEU A C 1
ATOM 1519 O O . LEU A 1 198 ? -1.444 -4.940 22.372 1.00 93.75 198 LEU A O 1
ATOM 1523 N N . THR A 1 199 ? -3.622 -4.413 22.246 1.00 94.19 199 THR A N 1
ATOM 1524 C CA . THR A 1 199 ? -3.977 -5.485 21.312 1.00 94.19 199 THR A CA 1
ATOM 1525 C C . THR A 1 199 ? -4.852 -4.957 20.187 1.00 94.19 199 THR A C 1
ATOM 1527 O O . THR A 1 199 ? -5.574 -3.974 20.354 1.00 94.19 199 THR A O 1
ATOM 1530 N N . VAL A 1 200 ? -4.773 -5.617 19.032 1.00 95.81 200 VAL A N 1
ATOM 1531 C CA . VAL A 1 200 ? -5.588 -5.323 17.853 1.00 95.81 200 VAL A CA 1
ATOM 1532 C C . VAL A 1 200 ? -6.320 -6.594 17.454 1.00 95.81 200 VAL A C 1
ATOM 1534 O O . VAL A 1 200 ? -5.695 -7.641 17.301 1.00 95.81 200 VAL A O 1
ATOM 1537 N N . ALA A 1 201 ? -7.631 -6.495 17.264 1.00 96.19 201 ALA A N 1
ATOM 1538 C CA . ALA A 1 201 ? -8.472 -7.578 16.767 1.00 96.19 201 ALA A CA 1
ATOM 1539 C C . ALA A 1 201 ? -9.165 -7.165 15.466 1.00 96.19 201 ALA A C 1
ATOM 1541 O O . ALA A 1 201 ? -9.537 -6.002 15.307 1.00 96.19 201 ALA A O 1
ATOM 1542 N N . ILE A 1 202 ? -9.370 -8.116 14.553 1.00 96.94 202 ILE A N 1
ATOM 1543 C CA . ILE A 1 202 ? -10.060 -7.889 13.278 1.00 96.94 202 ILE A CA 1
ATOM 1544 C C . ILE A 1 202 ? -11.316 -8.752 13.222 1.00 96.94 202 ILE A C 1
ATOM 1546 O O . ILE A 1 202 ? -11.274 -9.950 13.491 1.00 96.94 202 ILE A O 1
ATOM 1550 N N . THR A 1 203 ? -12.426 -8.143 12.824 1.00 95.88 203 THR A N 1
ATOM 1551 C CA . THR A 1 203 ? -13.670 -8.838 12.479 1.00 95.88 203 THR A CA 1
ATOM 1552 C C . THR A 1 203 ? -14.041 -8.498 11.043 1.00 95.88 203 THR A C 1
ATOM 1554 O O . THR A 1 203 ? -13.833 -7.368 10.610 1.00 95.88 203 THR A O 1
ATOM 1557 N N . TYR A 1 204 ? -14.543 -9.472 10.289 1.00 94.94 204 TYR A N 1
ATOM 1558 C CA . TYR A 1 204 ? -14.819 -9.323 8.858 1.00 94.94 204 TYR A CA 1
ATOM 1559 C C . TYR A 1 204 ? -16.317 -9.307 8.591 1.00 94.94 204 TYR A C 1
ATOM 1561 O O . TYR A 1 204 ? -17.081 -10.023 9.241 1.00 94.94 204 TYR A O 1
ATOM 1569 N N . SER A 1 205 ? -16.720 -8.518 7.605 1.00 91.69 205 SER A N 1
ATOM 1570 C CA . SER A 1 205 ? -18.098 -8.413 7.150 1.00 91.69 205 SER A CA 1
ATOM 1571 C C . SER A 1 205 ? -18.160 -8.152 5.645 1.00 91.69 205 SER A C 1
ATOM 1573 O O . SER A 1 205 ? -17.168 -7.837 4.978 1.00 91.69 205 SER A O 1
ATOM 1575 N N . HIS A 1 206 ? -19.363 -8.301 5.104 1.00 88.31 206 HIS A N 1
ATOM 1576 C CA . HIS A 1 206 ? -19.685 -7.897 3.749 1.00 88.31 206 HIS A CA 1
ATOM 1577 C C . HIS A 1 206 ? -20.519 -6.617 3.787 1.00 88.31 206 HIS A C 1
ATOM 1579 O O . HIS A 1 206 ? -21.513 -6.536 4.510 1.00 88.31 206 HIS A O 1
ATOM 1585 N N . GLU A 1 207 ? -20.135 -5.638 2.980 1.00 83.19 207 GLU A N 1
ATOM 1586 C CA . GLU A 1 207 ? -20.862 -4.395 2.770 1.00 83.19 207 GLU A CA 1
ATOM 1587 C C . GLU A 1 207 ? -21.187 -4.198 1.288 1.00 83.19 207 GLU A C 1
ATOM 1589 O O . GLU A 1 207 ? -20.354 -4.391 0.401 1.00 83.19 207 GLU A O 1
ATOM 1594 N N . ASN A 1 208 ? -22.399 -3.724 1.006 1.00 74.00 208 ASN A N 1
ATOM 1595 C CA . ASN A 1 208 ? -22.771 -3.284 -0.334 1.00 74.00 208 ASN A CA 1
ATOM 1596 C C . ASN A 1 208 ? -22.172 -1.888 -0.592 1.00 74.00 208 ASN A C 1
ATOM 1598 O O . ASN A 1 208 ? -22.809 -0.871 -0.325 1.00 74.00 208 ASN A O 1
ATOM 1602 N N . ILE A 1 209 ? -20.935 -1.830 -1.101 1.00 64.88 209 ILE A N 1
ATOM 1603 C CA . ILE A 1 209 ? -20.166 -0.579 -1.315 1.00 64.88 209 ILE A CA 1
ATOM 1604 C C . ILE A 1 209 ? -20.667 0.236 -2.540 1.00 64.88 209 ILE A C 1
ATOM 1606 O O . ILE A 1 209 ? -20.138 1.301 -2.870 1.00 64.88 209 ILE A O 1
ATOM 1610 N N . THR A 1 210 ? -21.754 -0.193 -3.188 1.00 56.97 210 THR A N 1
ATOM 1611 C CA . THR A 1 210 ? -22.331 0.406 -4.407 1.00 56.97 210 THR A CA 1
ATOM 1612 C C . THR A 1 210 ? -22.611 1.912 -4.290 1.00 56.97 210 THR A C 1
ATOM 1614 O O . THR A 1 210 ? -22.502 2.643 -5.272 1.00 56.97 210 THR A O 1
ATOM 1617 N N . THR A 1 211 ? -22.890 2.415 -3.087 1.00 51.75 211 THR A N 1
ATOM 1618 C CA . THR A 1 211 ? -23.268 3.815 -2.850 1.00 51.75 211 THR A CA 1
ATOM 1619 C C . THR A 1 211 ? -22.089 4.796 -2.933 1.00 51.75 211 THR A C 1
ATOM 1621 O O . THR A 1 211 ? -22.287 5.960 -3.281 1.00 51.75 211 THR A O 1
ATOM 1624 N N . ARG A 1 212 ? -20.841 4.377 -2.645 1.00 46.50 212 ARG A N 1
ATOM 1625 C CA . ARG A 1 212 ? -19.713 5.327 -2.518 1.00 46.50 212 ARG A CA 1
ATOM 1626 C C . ARG A 1 212 ? -18.917 5.546 -3.800 1.00 46.50 212 ARG A C 1
ATOM 1628 O O . ARG A 1 212 ? -18.496 6.673 -4.017 1.00 46.50 212 ARG A O 1
ATOM 1635 N N . ASN A 1 213 ? -18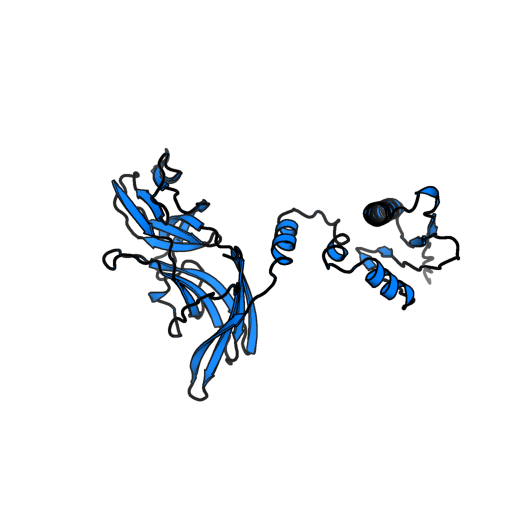.764 4.548 -4.674 1.00 44.53 213 ASN A N 1
ATOM 1636 C CA . ASN A 1 213 ? -18.144 4.757 -5.996 1.00 44.53 213 ASN A CA 1
ATOM 1637 C C . ASN A 1 213 ? -19.008 5.662 -6.891 1.00 44.53 213 ASN A C 1
ATOM 1639 O O . ASN A 1 213 ? -18.472 6.423 -7.694 1.00 44.53 213 ASN A O 1
ATOM 1643 N N . GLN A 1 214 ? -20.328 5.678 -6.670 1.00 41.28 214 GLN A N 1
ATOM 1644 C CA . GLN A 1 214 ? -21.229 6.683 -7.239 1.00 41.28 214 GLN A CA 1
ATOM 1645 C C . GLN A 1 214 ? -21.004 8.077 -6.614 1.00 41.28 214 GLN A C 1
ATOM 1647 O O . GLN A 1 214 ? -20.836 9.048 -7.344 1.00 41.28 214 GLN A O 1
ATOM 1652 N N . LEU A 1 215 ? -20.873 8.188 -5.283 1.00 38.91 215 LEU A N 1
ATOM 1653 C CA . LEU A 1 215 ? -20.578 9.458 -4.585 1.00 38.91 215 LEU A CA 1
ATOM 1654 C C . LEU A 1 215 ? -19.164 10.026 -4.837 1.00 38.91 215 LEU A C 1
ATOM 1656 O O . LEU A 1 215 ? -18.989 11.240 -4.837 1.00 38.91 215 LEU A O 1
ATOM 1660 N N . ARG A 1 216 ? -18.138 9.189 -5.038 1.00 41.28 216 ARG A N 1
ATOM 1661 C CA . ARG A 1 216 ? -16.751 9.615 -5.316 1.00 41.28 216 ARG A CA 1
ATOM 1662 C C . ARG A 1 216 ? -16.601 10.093 -6.764 1.00 41.28 216 ARG A C 1
ATOM 1664 O O . ARG A 1 216 ? -15.933 11.094 -6.984 1.00 41.28 216 ARG A O 1
ATOM 1671 N N . ARG A 1 217 ? -17.291 9.445 -7.719 1.00 39.44 217 ARG A N 1
ATOM 1672 C CA . ARG A 1 217 ? -17.448 9.946 -9.100 1.00 39.44 217 ARG A CA 1
ATOM 1673 C C . ARG A 1 217 ? -18.172 11.291 -9.147 1.00 39.44 217 ARG A C 1
ATOM 1675 O O . ARG A 1 217 ? -17.812 12.124 -9.961 1.00 39.44 217 ARG A O 1
ATOM 1682 N N . LEU A 1 218 ? -19.127 11.521 -8.244 1.00 33.56 218 LEU A N 1
ATOM 1683 C CA . LEU A 1 218 ? -19.758 12.832 -8.081 1.00 33.56 218 LEU A CA 1
ATOM 1684 C C . LEU A 1 218 ? -18.763 13.864 -7.510 1.00 33.56 218 LEU A C 1
ATOM 1686 O O . LEU A 1 218 ? -18.662 14.957 -8.038 1.00 33.56 218 LEU A O 1
ATOM 1690 N N . LYS A 1 219 ? -17.955 13.528 -6.497 1.00 34.91 219 LYS A N 1
ATOM 1691 C CA . LYS A 1 219 ? -17.000 14.475 -5.875 1.00 34.91 219 LYS A CA 1
ATOM 1692 C C . LYS A 1 219 ? -15.767 14.853 -6.713 1.00 34.91 219 LYS A C 1
ATOM 1694 O O . LYS A 1 219 ? -15.062 15.773 -6.318 1.00 34.91 219 LYS A O 1
ATOM 1699 N N . GLY A 1 220 ? -15.479 14.137 -7.801 1.00 32.00 220 GLY A N 1
ATOM 1700 C CA . GLY A 1 220 ? -14.419 14.483 -8.762 1.00 32.00 220 GLY A CA 1
ATOM 1701 C C . GLY A 1 220 ? -14.886 15.391 -9.905 1.00 32.00 220 GLY A C 1
ATOM 1702 O O . GLY A 1 220 ? -14.099 15.696 -10.794 1.00 32.00 220 GLY A O 1
ATOM 1703 N N . ILE A 1 221 ? -16.161 15.783 -9.902 1.00 31.92 221 ILE A N 1
ATOM 1704 C CA . ILE A 1 221 ? -16.703 16.835 -10.755 1.00 31.92 221 ILE A CA 1
ATOM 1705 C C . ILE A 1 221 ? -16.617 18.115 -9.924 1.00 31.92 221 ILE A C 1
ATOM 1707 O O . ILE A 1 221 ? -17.143 18.144 -8.809 1.00 31.92 221 ILE A O 1
ATOM 1711 N N . ASP A 1 222 ? -15.948 19.150 -10.438 1.00 27.62 222 ASP A N 1
ATOM 1712 C CA . ASP A 1 222 ? -16.055 20.501 -9.889 1.00 27.62 222 ASP A CA 1
ATOM 1713 C C . ASP A 1 222 ? -17.533 20.900 -9.920 1.00 27.62 222 ASP A C 1
ATOM 1715 O O . ASP A 1 222 ? -18.086 21.282 -10.951 1.00 27.62 222 ASP A O 1
ATOM 1719 N N . PHE A 1 223 ? -18.207 20.744 -8.784 1.00 31.39 223 PHE A N 1
ATOM 1720 C CA . PHE A 1 223 ? -19.529 21.302 -8.603 1.00 31.39 223 PHE A CA 1
ATOM 1721 C C . PHE A 1 223 ? -19.352 22.797 -8.359 1.00 31.39 223 PHE A C 1
ATOM 1723 O O . PHE A 1 223 ? -19.129 23.232 -7.227 1.00 31.39 223 PHE A O 1
ATOM 1730 N N . GLU A 1 224 ? -19.531 23.595 -9.413 1.00 28.05 224 GLU A N 1
ATOM 1731 C CA . GLU A 1 224 ? -20.176 24.889 -9.211 1.00 28.05 224 GLU A CA 1
ATOM 1732 C C . GLU A 1 224 ? -21.484 24.652 -8.432 1.00 28.05 224 GLU A C 1
ATOM 1734 O O . GLU A 1 224 ? -22.126 23.611 -8.620 1.00 28.05 224 GLU A O 1
ATOM 1739 N N . PRO A 1 225 ? -21.851 25.541 -7.492 1.00 28.73 225 PRO A N 1
ATOM 1740 C CA . PRO A 1 225 ? -22.801 25.262 -6.417 1.00 28.73 225 PRO A CA 1
ATOM 1741 C C . PRO A 1 225 ? -24.238 25.127 -6.937 1.00 28.73 225 PRO A C 1
ATOM 1743 O O . PRO A 1 225 ? -25.061 26.008 -6.736 1.00 28.73 225 PRO A O 1
ATOM 1746 N N . PHE A 1 226 ? -24.554 24.030 -7.623 1.00 32.34 226 PHE A N 1
ATOM 1747 C CA . PHE A 1 226 ? -25.842 23.840 -8.281 1.00 32.34 226 PHE A CA 1
ATOM 1748 C C . PHE A 1 226 ? -26.168 22.364 -8.536 1.00 32.34 226 PHE A C 1
ATOM 1750 O O . PHE A 1 226 ? -26.596 22.001 -9.624 1.00 32.34 226 PHE A O 1
ATOM 1757 N N . THR A 1 227 ? -25.986 21.455 -7.568 1.00 35.44 227 THR A N 1
ATOM 1758 C CA . THR A 1 227 ? -26.608 20.111 -7.681 1.00 35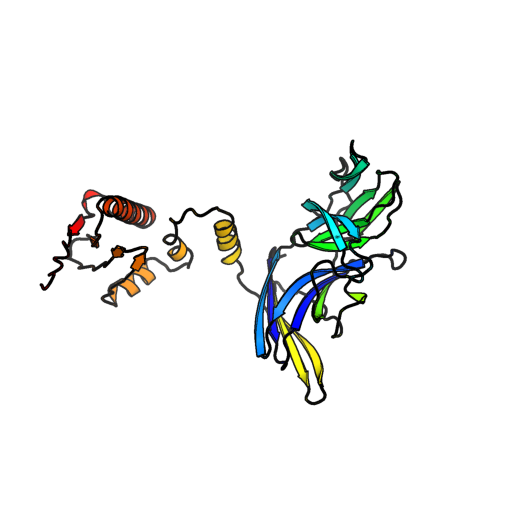.44 227 THR A CA 1
ATOM 1759 C C . THR A 1 227 ? -26.703 19.356 -6.351 1.00 35.44 227 THR A C 1
ATOM 1761 O O . THR A 1 227 ? -26.106 18.306 -6.148 1.00 35.44 227 THR A O 1
ATOM 1764 N N . PHE A 1 228 ? -27.510 19.864 -5.416 1.00 30.16 228 PHE A N 1
ATOM 1765 C CA . PHE A 1 228 ? -27.899 19.103 -4.214 1.00 30.16 228 PHE A CA 1
ATOM 1766 C C . PHE A 1 228 ? -29.200 18.289 -4.412 1.00 30.16 228 PHE A C 1
ATOM 1768 O O . PHE A 1 228 ? -29.558 17.473 -3.567 1.00 30.16 228 PHE A O 1
ATOM 1775 N N . ALA A 1 229 ? -29.901 18.464 -5.541 1.00 35.78 229 ALA A N 1
ATOM 1776 C CA . ALA A 1 229 ? -31.232 17.886 -5.771 1.00 35.78 229 ALA A CA 1
ATOM 1777 C C . ALA A 1 229 ? -31.235 16.438 -6.309 1.00 35.78 229 ALA A C 1
ATOM 1779 O O . ALA A 1 229 ? -32.220 15.726 -6.137 1.00 35.78 229 ALA A O 1
ATOM 1780 N N . VAL A 1 230 ? -30.132 15.946 -6.882 1.00 35.84 230 VAL A N 1
ATOM 1781 C CA . VAL A 1 230 ? -30.072 14.585 -7.464 1.00 35.84 230 VAL A CA 1
ATOM 1782 C C . VAL A 1 230 ? -29.817 13.502 -6.397 1.00 35.84 230 VAL A C 1
ATOM 1784 O O . VAL A 1 230 ? -30.053 12.317 -6.618 1.00 35.84 230 VAL A O 1
ATOM 1787 N N . ALA A 1 231 ? -29.407 13.887 -5.183 1.00 34.50 231 ALA A N 1
ATOM 1788 C CA . ALA A 1 231 ? -29.020 12.946 -4.127 1.00 34.50 231 ALA A CA 1
ATOM 1789 C C . ALA A 1 231 ? -30.175 12.074 -3.586 1.00 34.50 231 ALA A C 1
ATOM 1791 O O . ALA A 1 231 ? -29.922 11.041 -2.967 1.00 34.50 231 ALA A O 1
ATOM 1792 N N . LEU A 1 232 ? -31.437 12.449 -3.824 1.00 35.78 232 LEU A N 1
ATOM 1793 C CA . LEU A 1 232 ? -32.605 11.725 -3.307 1.00 35.78 232 LEU A CA 1
ATOM 1794 C C . LEU A 1 232 ? -33.124 10.612 -4.236 1.00 35.78 232 LEU A C 1
ATOM 1796 O O . LEU A 1 232 ? -33.795 9.704 -3.747 1.00 35.78 232 LEU A O 1
ATOM 1800 N N . SER A 1 233 ? -32.772 10.602 -5.528 1.00 37.12 233 SER A N 1
ATOM 1801 C CA . SER A 1 233 ? -33.164 9.519 -6.453 1.00 37.12 233 SER A CA 1
ATOM 1802 C C . SER A 1 233 ? -32.262 8.278 -6.352 1.00 37.12 233 SER A C 1
ATOM 1804 O O . SER A 1 233 ? -32.660 7.181 -6.739 1.00 37.12 233 SER A O 1
ATOM 1806 N N . ILE A 1 234 ? -31.075 8.415 -5.753 1.00 36.72 234 ILE A N 1
ATOM 1807 C CA . ILE A 1 234 ? -30.057 7.352 -5.659 1.00 36.72 234 ILE A CA 1
ATOM 1808 C C . ILE A 1 234 ? -30.340 6.366 -4.499 1.00 36.72 234 ILE A C 1
ATOM 1810 O O . ILE A 1 234 ? -29.775 5.276 -4.449 1.00 36.72 234 ILE A O 1
ATOM 1814 N N . ILE A 1 235 ? -31.269 6.682 -3.586 1.00 35.03 235 ILE A N 1
ATOM 1815 C CA . ILE A 1 235 ? -31.525 5.899 -2.354 1.00 35.03 235 ILE A CA 1
ATOM 1816 C C . ILE A 1 235 ? -32.498 4.714 -2.584 1.00 35.03 235 ILE A C 1
ATOM 1818 O O . ILE A 1 235 ? -32.867 4.008 -1.651 1.00 35.03 235 ILE A O 1
ATOM 1822 N N . GLY A 1 236 ? -32.914 4.433 -3.824 1.00 33.34 236 GLY A N 1
ATOM 1823 C CA . GLY A 1 236 ? -33.685 3.217 -4.138 1.00 33.34 236 GLY A CA 1
ATOM 1824 C C . GLY A 1 236 ? -35.067 3.140 -3.472 1.00 33.34 236 GLY A C 1
ATOM 1825 O O . GLY A 1 236 ? -35.617 2.053 -3.289 1.00 33.34 236 GLY A O 1
ATOM 1826 N N . LEU A 1 237 ? -35.653 4.280 -3.102 1.00 33.22 237 LEU A N 1
ATOM 1827 C CA . LEU A 1 237 ? -37.048 4.340 -2.682 1.00 33.22 237 LEU A CA 1
ATOM 1828 C C . LEU A 1 237 ? -37.940 4.268 -3.923 1.00 33.22 237 LEU A C 1
ATOM 1830 O O . LEU A 1 237 ? -37.834 5.086 -4.833 1.00 33.22 237 LEU A O 1
ATOM 1834 N N . THR A 1 238 ? -38.847 3.294 -3.961 1.00 40.09 238 THR A N 1
ATOM 1835 C CA . THR A 1 238 ? -39.857 3.228 -5.025 1.00 40.09 238 THR A CA 1
ATOM 1836 C C . THR A 1 238 ? -40.764 4.462 -4.961 1.00 40.09 238 THR A C 1
ATOM 1838 O O . THR A 1 238 ? -41.078 4.954 -3.873 1.00 40.09 238 THR A O 1
ATOM 1841 N N . ALA A 1 239 ? -41.231 4.953 -6.115 1.00 38.78 239 ALA A N 1
ATOM 1842 C CA . ALA A 1 239 ? -42.100 6.134 -6.210 1.00 38.78 239 ALA A CA 1
ATOM 1843 C C . ALA A 1 239 ? -43.328 6.059 -5.274 1.00 38.78 239 ALA A C 1
ATOM 1845 O O . ALA A 1 239 ? -43.754 7.062 -4.706 1.00 38.78 239 ALA A O 1
ATOM 1846 N N . ALA A 1 240 ? -43.844 4.853 -5.015 1.00 37.91 240 ALA A N 1
ATOM 1847 C CA . ALA A 1 240 ? -44.941 4.607 -4.079 1.00 37.91 240 ALA A CA 1
ATOM 1848 C C . ALA A 1 240 ? -44.583 4.863 -2.597 1.00 37.91 240 ALA A C 1
ATOM 1850 O O . ALA A 1 240 ? -45.454 5.246 -1.813 1.00 37.91 240 ALA A O 1
ATOM 1851 N N . ALA A 1 241 ? -43.324 4.659 -2.197 1.00 39.44 241 ALA A N 1
ATOM 1852 C CA . ALA A 1 241 ? -42.840 4.914 -0.840 1.00 39.44 241 ALA A CA 1
ATOM 1853 C C . ALA A 1 241 ? -42.652 6.416 -0.588 1.00 39.44 241 ALA A C 1
ATOM 1855 O O . ALA A 1 241 ? -43.098 6.927 0.438 1.00 39.44 241 ALA A O 1
ATOM 1856 N N . ILE A 1 242 ? -42.093 7.129 -1.570 1.00 39.53 242 ILE A N 1
ATOM 1857 C CA . ILE A 1 242 ? -41.978 8.593 -1.558 1.00 39.53 242 ILE A CA 1
ATOM 1858 C C . ILE A 1 242 ? -43.382 9.219 -1.519 1.00 39.53 242 ILE A C 1
ATOM 1860 O O . ILE A 1 242 ? -43.672 10.046 -0.657 1.00 39.53 242 ILE A O 1
ATOM 1864 N N . TRP A 1 243 ? -44.308 8.727 -2.348 1.00 38.38 243 TRP A N 1
ATOM 1865 C CA . TRP A 1 243 ? -45.699 9.188 -2.386 1.00 38.38 243 TRP A CA 1
ATOM 1866 C C . TRP A 1 243 ? -46.476 8.931 -1.080 1.00 38.38 243 TRP A C 1
ATOM 1868 O O . TRP A 1 243 ? -47.249 9.781 -0.645 1.00 38.38 243 TRP A O 1
ATOM 1878 N N . ARG A 1 244 ? -46.257 7.798 -0.391 1.00 39.69 244 ARG A N 1
ATOM 1879 C CA . ARG A 1 244 ? -46.860 7.520 0.934 1.00 39.69 244 ARG A CA 1
ATOM 1880 C C . ARG A 1 244 ? -46.333 8.437 2.040 1.00 39.69 244 ARG A C 1
ATOM 1882 O O . ARG A 1 244 ? -47.094 8.807 2.935 1.00 39.69 244 ARG A O 1
ATOM 1889 N N . ILE A 1 245 ? -45.055 8.803 1.985 1.00 37.50 245 ILE A N 1
ATOM 1890 C CA . ILE A 1 245 ? -44.439 9.728 2.945 1.00 37.50 245 ILE A CA 1
ATOM 1891 C C . ILE A 1 245 ? -44.979 11.146 2.720 1.00 37.50 245 ILE A C 1
ATOM 1893 O O . ILE A 1 245 ? -45.416 11.783 3.675 1.00 37.50 245 ILE A O 1
ATOM 1897 N N . ILE A 1 246 ? -45.078 11.581 1.460 1.00 37.34 246 ILE A N 1
ATOM 1898 C CA . ILE A 1 246 ? -45.652 12.878 1.067 1.00 37.34 246 ILE A CA 1
ATOM 1899 C C . ILE A 1 246 ? -47.133 12.989 1.466 1.00 37.34 246 ILE A C 1
ATOM 1901 O O . ILE A 1 246 ? -47.561 14.008 1.998 1.00 37.34 246 ILE A O 1
ATOM 1905 N N . LYS A 1 247 ? -47.928 11.928 1.283 1.00 36.03 247 LYS A N 1
ATOM 1906 C CA . LYS A 1 247 ? -49.371 11.942 1.586 1.00 36.03 247 LYS A CA 1
ATOM 1907 C C . LYS A 1 247 ? -49.700 11.926 3.086 1.00 36.03 247 LYS A C 1
ATOM 1909 O O . LYS A 1 247 ? -50.835 12.208 3.457 1.00 36.03 247 LYS A O 1
ATOM 1914 N N . SER A 1 248 ? -48.751 11.545 3.946 1.00 32.53 248 SER A N 1
ATOM 1915 C CA . SER A 1 248 ? -49.007 11.308 5.377 1.00 32.53 248 SER A CA 1
ATOM 1916 C C . SER A 1 248 ? -48.572 12.443 6.302 1.00 32.53 248 SER A C 1
ATOM 1918 O O . SER A 1 248 ? -48.890 12.398 7.491 1.00 32.53 248 SER A O 1
ATOM 1920 N N . ARG A 1 249 ? -47.884 13.474 5.797 1.00 31.62 249 ARG A N 1
ATOM 1921 C CA . ARG A 1 249 ? -47.467 14.627 6.602 1.00 31.62 249 ARG A CA 1
ATOM 1922 C C . ARG A 1 249 ? -47.591 15.913 5.793 1.00 31.62 249 ARG A C 1
ATOM 1924 O O . ARG A 1 249 ? -46.875 16.087 4.815 1.00 31.62 249 ARG A O 1
ATOM 1931 N N . ASN A 1 250 ? -48.459 16.824 6.241 1.00 33.00 250 ASN A N 1
ATOM 1932 C CA . ASN A 1 250 ? -48.367 18.240 5.881 1.00 33.00 250 ASN A CA 1
ATOM 1933 C C . ASN A 1 250 ? -46.942 18.695 6.220 1.00 33.00 250 ASN A C 1
ATOM 1935 O O . ASN A 1 250 ? -46.597 18.766 7.400 1.00 33.00 250 ASN A O 1
ATOM 1939 N N . PHE A 1 251 ? -46.103 18.908 5.211 1.00 36.72 251 PHE A N 1
ATOM 1940 C CA . PHE A 1 251 ? -44.710 19.284 5.417 1.00 36.72 251 PHE A CA 1
ATOM 1941 C C . PHE A 1 251 ? -44.519 20.752 5.044 1.00 36.72 251 PHE A C 1
ATOM 1943 O O . PHE A 1 251 ? -44.909 21.165 3.956 1.00 36.72 251 PHE A O 1
ATOM 1950 N N . GLU A 1 252 ? -43.897 21.515 5.942 1.00 33.09 252 GLU A N 1
ATOM 1951 C CA . GLU A 1 252 ? -43.221 22.767 5.610 1.00 33.09 252 GLU A CA 1
ATOM 1952 C C . GLU A 1 252 ? -41.728 22.454 5.492 1.00 33.09 252 GLU A C 1
ATOM 1954 O O . GLU A 1 252 ? -41.115 21.954 6.437 1.00 33.09 252 GLU A O 1
ATOM 1959 N N . MET A 1 253 ? -41.133 22.720 4.330 1.00 35.03 253 MET A N 1
ATOM 1960 C CA . MET A 1 253 ? -39.684 22.650 4.148 1.00 35.03 253 MET A CA 1
ATOM 1961 C C . MET A 1 253 ? -39.150 24.083 4.134 1.00 35.03 253 MET A C 1
ATOM 1963 O O . MET A 1 253 ? -39.586 24.876 3.306 1.00 35.03 253 MET A O 1
ATOM 1967 N N . ASN A 1 254 ? -38.241 24.418 5.054 1.00 31.70 254 ASN A N 1
ATOM 1968 C CA . ASN A 1 254 ? -37.517 25.690 5.047 1.00 31.70 254 ASN A CA 1
ATOM 1969 C C . ASN A 1 254 ? -36.088 25.422 4.568 1.00 31.70 254 ASN A C 1
ATOM 1971 O O . ASN A 1 254 ? -35.290 24.828 5.293 1.00 31.70 254 ASN A O 1
ATOM 1975 N N . LEU A 1 255 ? -35.772 25.852 3.349 1.00 35.34 255 LEU A N 1
ATOM 1976 C CA . LEU A 1 255 ? -34.408 25.877 2.821 1.00 35.34 255 LEU A CA 1
ATOM 1977 C C . LEU A 1 255 ? -33.906 27.321 2.870 1.00 35.34 255 LEU A C 1
ATOM 1979 O O . LEU A 1 255 ? -34.533 28.210 2.297 1.00 35.34 255 LEU A O 1
ATOM 1983 N N . SER A 1 256 ? -32.795 27.540 3.577 1.00 30.11 256 SER A N 1
ATOM 1984 C CA . SER A 1 256 ? -32.093 28.824 3.637 1.00 30.11 256 SER A CA 1
ATOM 1985 C C . SER A 1 256 ? -30.797 28.711 2.844 1.00 30.11 256 SER A C 1
ATOM 1987 O O . SER A 1 256 ? -29.849 28.066 3.292 1.00 30.11 256 SER A O 1
ATOM 1989 N N . LEU A 1 257 ? -30.749 29.360 1.685 1.00 34.16 257 LEU A N 1
ATOM 1990 C CA . LEU A 1 257 ? -29.549 29.527 0.866 1.00 34.16 257 LEU A CA 1
ATOM 1991 C C . LEU A 1 257 ? -29.344 31.026 0.658 1.00 34.16 257 LEU A C 1
ATOM 1993 O O . LEU A 1 257 ? -30.227 31.680 0.118 1.00 34.16 257 LEU A O 1
ATOM 1997 N N . ALA A 1 258 ? -28.215 31.562 1.134 1.00 33.25 258 ALA A N 1
ATOM 1998 C CA . ALA A 1 258 ? -27.735 32.922 0.857 1.00 33.25 258 ALA A CA 1
ATOM 1999 C C . ALA A 1 258 ? -28.831 34.018 0.764 1.00 33.25 258 ALA A C 1
ATOM 2001 O O . ALA A 1 258 ? -28.893 34.757 -0.212 1.00 33.25 258 ALA A O 1
ATOM 2002 N N . GLY A 1 259 ? -29.705 34.123 1.774 1.00 35.75 259 GLY A N 1
ATOM 2003 C CA . GLY A 1 259 ? -30.741 35.168 1.845 1.00 35.75 259 GLY A CA 1
ATOM 2004 C C . GLY A 1 259 ? -32.092 34.830 1.199 1.00 35.75 259 GLY A C 1
ATOM 2005 O O . GLY A 1 259 ? -33.020 35.621 1.310 1.00 35.75 259 GLY A O 1
ATOM 2006 N N . VAL A 1 260 ? -32.257 33.651 0.594 1.00 33.72 260 VAL A N 1
ATOM 2007 C CA . VAL A 1 260 ? -33.536 33.188 0.030 1.00 33.72 260 VAL A CA 1
ATOM 2008 C C . VAL A 1 260 ? -34.167 32.148 0.955 1.00 33.72 260 VAL A C 1
ATOM 2010 O O . VAL A 1 260 ? -33.538 31.145 1.298 1.00 33.72 260 VAL A O 1
ATOM 2013 N N . THR A 1 261 ? -35.421 32.384 1.355 1.00 39.91 261 THR A N 1
ATOM 2014 C CA . THR A 1 261 ? -36.238 31.424 2.116 1.00 39.91 261 THR A CA 1
ATOM 2015 C C . THR A 1 261 ? -37.308 30.839 1.207 1.00 39.91 261 THR A C 1
ATOM 2017 O O . THR A 1 261 ? -38.306 31.498 0.928 1.00 39.91 261 THR A O 1
ATOM 2020 N N . VAL A 1 262 ? -37.139 29.589 0.776 1.00 38.44 262 VAL A N 1
ATOM 2021 C CA . VAL A 1 262 ? -38.167 28.893 -0.013 1.00 38.44 262 VAL A CA 1
ATOM 2022 C C . VAL A 1 262 ? -39.105 28.148 0.934 1.00 38.44 262 VAL A C 1
ATOM 2024 O O . VAL A 1 262 ? -38.652 27.292 1.694 1.00 38.44 262 VAL A O 1
ATOM 2027 N N . LYS A 1 263 ? -40.405 28.462 0.870 1.00 41.38 263 LYS A N 1
ATOM 2028 C CA . LYS A 1 263 ? -41.479 27.735 1.562 1.00 41.38 263 LYS A CA 1
ATOM 2029 C C . LYS A 1 263 ? -42.360 27.024 0.547 1.00 41.38 263 LYS A C 1
ATOM 2031 O O . LYS A 1 263 ? -43.241 27.648 -0.023 1.00 41.38 263 LYS A O 1
ATOM 2036 N N . ALA A 1 264 ? -42.157 25.726 0.359 1.00 42.50 264 ALA A N 1
ATOM 2037 C CA . ALA A 1 264 ? -43.070 24.923 -0.445 1.00 42.50 264 ALA A CA 1
ATOM 2038 C C . ALA A 1 264 ? -44.239 24.442 0.426 1.00 42.50 264 ALA A C 1
ATOM 2040 O O . ALA A 1 264 ? -44.023 23.772 1.438 1.00 42.50 264 ALA A O 1
ATOM 2041 N N . SER A 1 265 ? -45.469 24.760 0.024 1.00 42.41 265 SER A N 1
ATOM 2042 C CA . SER A 1 265 ? -46.684 24.169 0.586 1.00 42.41 265 SER A CA 1
ATOM 2043 C C . SER A 1 265 ? -47.505 23.565 -0.551 1.00 42.41 265 SER A C 1
ATOM 2045 O O . SER A 1 265 ? -47.610 24.166 -1.614 1.00 42.41 265 SER A O 1
ATOM 2047 N N . GLY A 1 266 ? -48.027 22.352 -0.363 1.00 43.16 266 GLY A N 1
ATOM 2048 C CA . GLY A 1 266 ? -48.836 21.670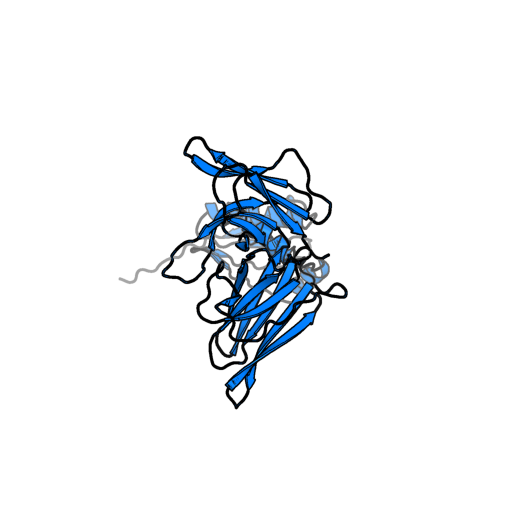 -1.372 1.00 43.16 266 GLY A CA 1
ATOM 2049 C C . GLY A 1 266 ? -50.279 21.526 -0.906 1.00 43.16 266 GLY A C 1
ATOM 2050 O O . GLY A 1 266 ? -50.531 20.953 0.155 1.00 43.16 266 GLY A O 1
ATOM 2051 N N . LYS A 1 267 ? -51.239 21.986 -1.713 1.00 42.84 267 LYS A N 1
ATOM 2052 C CA . LYS A 1 267 ? -52.650 21.593 -1.594 1.00 42.84 267 LYS A CA 1
ATOM 2053 C C . LYS A 1 267 ? -53.040 20.741 -2.794 1.00 42.84 267 LYS A C 1
ATOM 2055 O O . LYS A 1 267 ? -52.989 21.185 -3.933 1.00 42.84 267 LYS A O 1
ATOM 2060 N N . SER A 1 268 ? -53.470 19.513 -2.522 1.00 39.38 268 SER A N 1
ATOM 2061 C CA . SER A 1 268 ? -54.118 18.661 -3.517 1.00 39.38 268 SER A CA 1
ATOM 2062 C C . SER A 1 268 ? -55.540 19.170 -3.741 1.00 39.38 268 SER A C 1
ATOM 2064 O O . SER A 1 268 ? -56.425 18.868 -2.942 1.00 39.38 268 SER A O 1
ATOM 2066 N N . ASN A 1 269 ? -55.779 19.890 -4.833 1.00 43.03 269 ASN A N 1
ATOM 2067 C CA . ASN A 1 269 ? -57.111 19.893 -5.431 1.00 43.03 269 ASN A CA 1
ATOM 2068 C C . ASN A 1 269 ? -57.215 18.653 -6.324 1.00 43.03 269 ASN A C 1
ATOM 2070 O O . ASN A 1 269 ? -56.237 18.266 -6.955 1.00 43.03 269 ASN A O 1
ATOM 2074 N N . ASN A 1 270 ? -58.380 18.006 -6.325 1.00 43.19 270 ASN A N 1
ATOM 2075 C CA . ASN A 1 270 ? -58.621 16.638 -6.812 1.00 43.19 270 ASN A CA 1
ATOM 2076 C C . ASN A 1 270 ? -58.358 16.385 -8.317 1.00 43.19 270 ASN A C 1
ATOM 2078 O O . ASN A 1 270 ? -58.705 15.319 -8.816 1.00 43.19 270 ASN A O 1
ATOM 2082 N N . ASP A 1 271 ? -57.702 17.309 -9.015 1.00 42.62 271 ASP A N 1
ATOM 2083 C CA . ASP A 1 271 ? -57.401 17.260 -10.439 1.00 42.62 271 ASP A CA 1
ATOM 2084 C C . ASP A 1 271 ? -55.883 17.280 -10.683 1.00 42.62 271 ASP A C 1
ATOM 2086 O O . ASP A 1 271 ? -55.360 18.279 -11.155 1.00 42.62 271 ASP A O 1
ATOM 2090 N N . ASN A 1 272 ? -55.172 16.187 -10.360 1.00 45.69 272 ASN A N 1
ATOM 2091 C CA . ASN A 1 272 ? -53.821 15.805 -10.842 1.00 45.69 272 ASN A CA 1
ATOM 2092 C C . ASN A 1 272 ? -52.757 16.916 -11.052 1.00 45.69 272 ASN A C 1
ATOM 2094 O O . ASN A 1 272 ? -51.852 16.752 -11.870 1.00 45.69 272 ASN A O 1
ATOM 2098 N N . GLY A 1 273 ? -52.845 18.031 -10.336 1.00 41.69 273 GLY A N 1
ATOM 2099 C CA . GLY A 1 273 ? -51.947 19.174 -10.438 1.00 41.69 273 GLY A CA 1
ATOM 2100 C C . GLY A 1 273 ? -51.140 19.329 -9.159 1.00 41.69 273 GLY A C 1
ATOM 2101 O O . GLY A 1 273 ? -51.614 19.002 -8.070 1.00 41.69 273 GLY A O 1
ATOM 2102 N N . ALA A 1 274 ? -49.919 19.830 -9.296 1.00 47.31 274 ALA A N 1
ATOM 2103 C CA . ALA A 1 274 ? -49.105 20.276 -8.177 1.00 47.31 274 ALA A CA 1
ATOM 2104 C C . ALA A 1 274 ? -48.982 21.800 -8.260 1.00 47.31 274 ALA A C 1
ATOM 2106 O O . ALA A 1 274 ? -48.631 22.335 -9.313 1.00 47.31 274 ALA A O 1
ATOM 2107 N N . GLU A 1 275 ? -49.303 22.482 -7.164 1.00 48.25 275 GLU A N 1
ATOM 2108 C CA . GLU A 1 275 ? -49.075 23.916 -7.008 1.00 48.25 275 GLU A CA 1
ATOM 2109 C C . GLU A 1 275 ? -47.926 24.112 -6.020 1.00 48.25 275 GLU A C 1
ATOM 2111 O O . GLU A 1 275 ? -47.886 23.460 -4.972 1.00 48.25 275 GLU A O 1
ATOM 2116 N N . PHE A 1 276 ? -46.980 24.972 -6.394 1.00 52.22 276 PHE A N 1
ATOM 2117 C CA . PHE A 1 276 ? -45.823 25.323 -5.583 1.00 52.22 276 PHE A CA 1
ATOM 2118 C C . PHE A 1 276 ? -45.800 26.834 -5.391 1.00 52.22 276 PHE A C 1
ATOM 2120 O O . PHE A 1 276 ? -45.656 27.581 -6.362 1.00 52.22 276 PHE A O 1
ATOM 2127 N N . ASP A 1 277 ? -45.896 27.262 -4.136 1.00 50.25 277 ASP A N 1
ATOM 2128 C CA . ASP A 1 277 ? -45.638 28.645 -3.758 1.00 50.25 277 ASP A CA 1
ATOM 2129 C C . ASP A 1 277 ? -44.133 28.834 -3.556 1.00 50.25 277 ASP A C 1
ATOM 2131 O O . ASP A 1 277 ? -43.489 28.082 -2.821 1.00 50.25 277 ASP A O 1
ATOM 2135 N N . VAL A 1 278 ? -43.551 29.830 -4.224 1.00 51.50 278 VAL A N 1
ATOM 2136 C CA . VAL A 1 278 ? -42.136 30.187 -4.064 1.00 51.50 278 VAL A CA 1
ATOM 2137 C C . VAL A 1 278 ? -42.047 31.648 -3.649 1.00 51.50 278 VAL A C 1
ATOM 2139 O O . VAL A 1 278 ? -42.459 32.543 -4.387 1.00 51.50 278 VAL A O 1
ATOM 2142 N N . ILE A 1 279 ? -41.484 31.887 -2.465 1.00 51.66 279 ILE A N 1
ATOM 2143 C CA . ILE A 1 279 ? -41.218 33.229 -1.943 1.00 51.66 279 ILE A CA 1
ATOM 2144 C C . ILE A 1 279 ? -39.732 33.520 -2.154 1.00 51.66 279 ILE A C 1
ATOM 2146 O O . ILE A 1 279 ? -38.874 32.778 -1.683 1.00 51.66 279 ILE A O 1
ATOM 2150 N N . THR A 1 280 ? -39.417 34.583 -2.886 1.00 54.28 280 THR A N 1
ATOM 2151 C CA . THR A 1 280 ? -38.036 35.031 -3.115 1.00 54.28 280 THR A CA 1
ATOM 2152 C C . THR A 1 280 ? -37.993 36.547 -3.296 1.00 54.28 280 THR A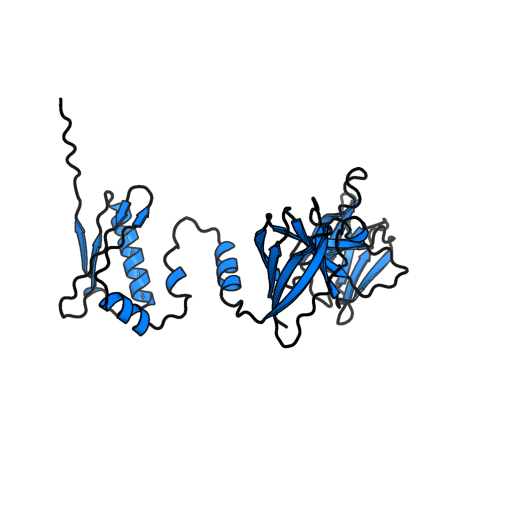 C 1
ATOM 2154 O O . THR A 1 280 ? -38.965 37.158 -3.745 1.00 54.28 280 THR A O 1
ATOM 2157 N N . GLU A 1 281 ? -36.873 37.160 -2.914 1.00 49.31 281 GLU A N 1
ATOM 2158 C CA . GLU A 1 281 ? -36.663 38.611 -2.991 1.00 49.31 281 GLU A CA 1
ATOM 2159 C C . GLU A 1 281 ? -36.196 39.075 -4.385 1.00 49.31 281 GLU A C 1
ATOM 2161 O O . GLU A 1 281 ? -36.317 40.256 -4.712 1.00 49.31 281 GLU A O 1
ATOM 2166 N N . ASP A 1 282 ? -35.735 38.149 -5.235 1.00 53.72 282 ASP A N 1
ATOM 2167 C CA . ASP A 1 282 ? -35.127 38.434 -6.541 1.00 53.72 282 ASP A CA 1
ATOM 2168 C C . ASP A 1 282 ? -35.758 37.592 -7.670 1.00 53.72 282 ASP A C 1
ATOM 2170 O O . ASP A 1 282 ? -35.961 36.382 -7.534 1.00 53.72 282 ASP A O 1
ATOM 2174 N N . GLU A 1 283 ? -36.061 38.250 -8.793 1.00 50.47 283 GLU A N 1
ATOM 2175 C CA . GLU A 1 283 ? -36.666 37.671 -10.002 1.00 50.47 283 GLU A CA 1
ATOM 2176 C C . GLU A 1 283 ? -35.731 36.689 -10.721 1.00 50.47 283 GLU A C 1
ATOM 2178 O O . GLU A 1 283 ? -36.211 35.732 -11.335 1.00 50.47 283 GLU A O 1
ATOM 2183 N N . LEU A 1 284 ? -34.408 36.866 -10.613 1.00 48.31 284 LEU A N 1
ATOM 2184 C CA . LEU A 1 284 ? -33.449 35.938 -11.222 1.00 48.31 284 LEU A CA 1
ATOM 2185 C C . LEU A 1 284 ? -33.558 34.539 -10.589 1.00 48.31 284 LEU A C 1
ATOM 2187 O O . LEU A 1 284 ? -33.579 33.525 -11.290 1.00 48.31 284 LEU A O 1
ATOM 2191 N N . HIS A 1 285 ? -33.741 34.490 -9.268 1.00 54.31 285 HIS A N 1
ATOM 2192 C CA . HIS A 1 285 ? -33.895 33.245 -8.516 1.00 54.31 285 HIS A CA 1
ATOM 2193 C C . HIS A 1 285 ? -35.238 32.550 -8.780 1.00 54.31 285 HIS A C 1
ATOM 2195 O O . HIS A 1 285 ? -35.314 31.327 -8.703 1.00 54.31 285 HIS A O 1
ATOM 2201 N N . VAL A 1 286 ? -36.290 33.289 -9.154 1.00 52.03 286 VAL A N 1
ATOM 2202 C CA . VAL A 1 286 ? -37.586 32.699 -9.545 1.00 52.03 286 VAL A CA 1
ATOM 2203 C C . VAL A 1 286 ? -37.425 31.793 -10.763 1.00 52.03 286 VAL A C 1
ATOM 2205 O O . VAL A 1 286 ? -37.949 30.680 -10.784 1.00 52.03 286 VAL A O 1
ATOM 2208 N N . THR A 1 287 ? -36.696 32.272 -11.773 1.00 52.91 287 THR A N 1
ATOM 2209 C CA . THR A 1 287 ? -36.514 31.549 -13.039 1.00 52.91 287 THR A CA 1
ATOM 2210 C C . THR A 1 287 ? -35.686 30.287 -12.813 1.00 52.91 287 THR A C 1
ATOM 2212 O O . THR A 1 287 ? -36.094 29.204 -13.216 1.00 52.91 287 THR A O 1
ATOM 2215 N N . GLN A 1 288 ? -34.605 30.394 -12.039 1.00 53.25 288 GLN A N 1
ATOM 2216 C CA . GLN A 1 288 ? -33.760 29.250 -11.688 1.00 53.25 288 GLN A CA 1
ATOM 2217 C C . GLN A 1 288 ? -34.508 28.193 -10.865 1.00 53.25 288 GLN A C 1
ATOM 2219 O O . GLN A 1 288 ? -34.398 27.001 -11.142 1.00 53.25 288 GLN A O 1
ATOM 2224 N N . VAL A 1 289 ? -35.306 28.605 -9.873 1.00 52.78 289 VAL A N 1
ATOM 2225 C CA . VAL A 1 289 ? -36.106 27.666 -9.069 1.00 52.78 289 VAL A CA 1
ATOM 2226 C C . VAL A 1 289 ? -37.174 26.986 -9.927 1.00 52.78 289 VAL A C 1
ATOM 2228 O O . VAL A 1 289 ? -37.378 25.779 -9.805 1.00 52.78 289 VAL A O 1
ATOM 2231 N N . LYS A 1 290 ? -37.821 27.726 -10.834 1.00 55.50 290 LYS A N 1
ATOM 2232 C CA . LYS A 1 290 ? -38.775 27.167 -11.797 1.00 55.50 290 LYS A CA 1
ATOM 2233 C C . LYS A 1 290 ? -38.123 26.120 -12.702 1.00 55.50 290 LYS A C 1
ATOM 2235 O O . LYS A 1 290 ? -38.689 25.041 -12.857 1.00 55.50 290 LYS A O 1
ATOM 2240 N N . ASP A 1 291 ? -36.942 26.404 -13.241 1.00 56.09 291 ASP A N 1
ATOM 2241 C CA . ASP A 1 291 ? -36.230 25.490 -14.138 1.00 56.09 291 ASP A CA 1
ATOM 2242 C C . ASP A 1 291 ? -35.791 24.211 -13.412 1.00 56.09 291 ASP A C 1
ATOM 2244 O O . ASP A 1 291 ? -35.928 23.115 -13.952 1.00 56.09 291 ASP A O 1
ATOM 2248 N N . ILE A 1 292 ? -35.364 24.323 -12.148 1.00 54.50 292 ILE A N 1
ATOM 2249 C CA . ILE A 1 292 ? -35.034 23.164 -11.305 1.00 54.50 292 ILE A CA 1
ATOM 2250 C C . ILE A 1 292 ? -36.271 22.301 -11.033 1.00 54.50 292 ILE A C 1
ATOM 2252 O O . ILE A 1 292 ? -36.203 21.073 -11.136 1.00 54.50 292 ILE A O 1
ATOM 2256 N N . ILE A 1 293 ? -37.400 22.922 -10.673 1.00 52.66 293 ILE A N 1
ATOM 2257 C CA . ILE A 1 293 ? -38.648 22.199 -10.390 1.00 52.66 293 ILE A CA 1
ATOM 2258 C C . ILE A 1 293 ? -39.127 21.476 -11.650 1.00 52.66 293 ILE A C 1
ATOM 2260 O O . ILE A 1 293 ? -39.463 20.294 -11.581 1.00 52.66 293 ILE A O 1
ATOM 2264 N N . LEU A 1 294 ? -39.104 22.152 -12.801 1.00 53.91 294 LEU A N 1
ATOM 2265 C CA . LEU A 1 294 ? -39.489 21.560 -14.079 1.00 53.91 294 LEU A CA 1
ATOM 2266 C C . LEU A 1 294 ? -38.561 20.399 -14.458 1.00 53.91 294 LEU A C 1
ATOM 2268 O O . LEU A 1 294 ? -39.057 19.301 -14.691 1.00 53.91 294 LEU A O 1
ATOM 2272 N N . ALA A 1 295 ? -37.236 20.584 -14.422 1.00 52.56 295 ALA A N 1
ATOM 2273 C CA . ALA A 1 295 ? -36.267 19.527 -14.732 1.00 52.56 295 ALA A CA 1
ATOM 2274 C C . ALA A 1 295 ? -36.458 18.279 -13.850 1.00 52.56 295 ALA A C 1
ATOM 2276 O O . ALA A 1 295 ? -36.479 17.154 -14.345 1.00 52.56 295 ALA A O 1
ATOM 2277 N N . THR A 1 296 ? -36.705 18.482 -12.553 1.00 48.66 296 THR A N 1
ATOM 2278 C CA . THR A 1 296 ? -36.945 17.386 -11.602 1.00 48.66 296 THR A CA 1
ATOM 2279 C C . THR A 1 296 ? -38.262 16.653 -11.890 1.00 48.66 296 THR A C 1
ATOM 2281 O O . THR A 1 296 ? -38.341 15.430 -11.754 1.00 48.66 296 THR A O 1
ATOM 2284 N N . LEU A 1 297 ? -39.311 17.376 -12.300 1.00 46.78 297 LEU A N 1
ATOM 2285 C CA . LEU A 1 297 ? -40.615 16.794 -12.630 1.00 46.78 297 LEU A CA 1
ATOM 2286 C C . LEU A 1 297 ? -40.591 16.011 -13.951 1.00 46.78 297 LEU A C 1
ATOM 2288 O O . LEU A 1 297 ? -41.217 14.951 -14.013 1.00 46.78 297 LEU A O 1
ATOM 2292 N N . TYR A 1 298 ? -39.840 16.466 -14.960 1.00 49.88 298 TYR A N 1
ATOM 2293 C CA . TYR A 1 298 ? -39.684 15.744 -16.232 1.00 49.88 298 TYR A CA 1
ATOM 2294 C C . TYR A 1 298 ? -38.916 14.435 -16.091 1.00 49.88 298 TYR A C 1
ATOM 2296 O O . TYR A 1 298 ? -39.237 13.455 -16.759 1.00 49.88 298 TYR A O 1
ATOM 2304 N N . GLU A 1 299 ? -37.912 14.396 -15.216 1.00 45.53 299 GLU A N 1
ATOM 2305 C CA . GLU A 1 299 ? -37.121 13.182 -15.002 1.00 45.53 299 GLU A CA 1
ATOM 2306 C C . GLU A 1 299 ? -37.885 12.107 -14.217 1.00 45.53 299 GLU A C 1
ATOM 2308 O O . GLU A 1 299 ? -37.502 10.936 -14.231 1.00 45.53 299 GLU A O 1
ATOM 2313 N N . THR A 1 300 ? -38.972 12.478 -13.534 1.00 38.69 300 THR A N 1
ATOM 2314 C CA . THR A 1 300 ? -39.638 11.594 -12.567 1.00 38.69 300 THR A CA 1
ATOM 2315 C C . THR A 1 300 ? -41.127 11.359 -12.827 1.00 38.69 300 THR A C 1
ATOM 2317 O O . THR A 1 300 ? -41.700 10.451 -12.218 1.00 38.69 300 THR A O 1
ATOM 2320 N N . THR A 1 301 ? -41.772 12.106 -13.735 1.00 40.47 301 THR A N 1
ATOM 2321 C CA . THR A 1 301 ? -43.214 11.983 -14.013 1.00 40.47 301 THR A CA 1
ATOM 2322 C C . THR A 1 301 ? -43.591 12.287 -15.473 1.00 40.47 301 THR A C 1
ATOM 2324 O O . THR A 1 301 ? -42.902 13.021 -16.167 1.00 40.47 301 THR A O 1
ATOM 2327 N N . THR A 1 302 ? -44.733 11.761 -15.940 1.00 43.94 302 THR A N 1
ATOM 2328 C CA . THR A 1 302 ? -45.378 12.119 -17.224 1.00 43.94 302 THR A CA 1
ATOM 2329 C C . THR A 1 302 ? -46.473 13.179 -17.030 1.00 43.94 302 THR A C 1
ATOM 2331 O O . THR A 1 302 ? -47.597 13.000 -17.507 1.00 43.94 302 THR A O 1
ATOM 2334 N N . ILE A 1 303 ? -46.220 14.231 -16.243 1.00 47.16 303 ILE A N 1
ATOM 2335 C CA . ILE A 1 303 ? -47.183 15.332 -16.074 1.00 47.16 303 ILE A CA 1
ATOM 2336 C C . ILE A 1 303 ? -46.968 16.331 -17.221 1.00 47.16 303 ILE A C 1
ATOM 2338 O O . ILE A 1 303 ? -45.866 16.857 -17.333 1.00 47.16 303 ILE A O 1
ATOM 2342 N N . PRO A 1 304 ? -47.977 16.597 -18.072 1.00 50.84 304 PRO A N 1
ATOM 2343 C CA . PRO A 1 304 ? -47.851 17.572 -19.153 1.00 50.84 304 PRO A CA 1
ATOM 2344 C C . PRO A 1 304 ? -47.631 18.989 -18.609 1.00 50.84 304 PRO A C 1
ATOM 2346 O O . PRO A 1 304 ? -48.294 19.383 -17.644 1.00 50.84 304 PRO A O 1
ATOM 2349 N N . ASP A 1 305 ? -46.755 19.756 -19.254 1.00 48.75 305 ASP A N 1
ATOM 2350 C CA . ASP A 1 305 ? -46.332 21.114 -18.872 1.00 48.75 305 ASP A CA 1
ATOM 2351 C C . ASP A 1 305 ? -47.494 22.042 -18.546 1.00 48.75 305 ASP A C 1
ATOM 2353 O O . ASP A 1 305 ? -47.438 22.809 -17.585 1.00 48.75 305 ASP A O 1
ATOM 2357 N N . GLU A 1 306 ? -48.582 21.949 -19.314 1.00 49.56 306 GLU A N 1
ATOM 2358 C CA . GLU A 1 306 ? -49.752 22.803 -19.137 1.00 49.56 306 GLU A CA 1
ATOM 2359 C C . GLU A 1 306 ? -50.475 22.611 -17.792 1.00 49.56 306 GLU A C 1
ATOM 2361 O O . GLU A 1 306 ? -51.336 23.419 -17.430 1.00 49.56 306 GLU A O 1
ATOM 2366 N N . LYS A 1 307 ? -50.143 21.552 -17.042 1.00 47.38 307 LYS A N 1
ATOM 2367 C CA . LYS A 1 307 ? -50.736 21.239 -15.734 1.00 47.38 307 LYS A CA 1
ATOM 2368 C C . LYS A 1 307 ? -49.877 21.662 -14.545 1.00 47.38 307 LYS A C 1
ATOM 2370 O O . LYS A 1 307 ? -50.339 21.538 -13.411 1.00 47.38 307 LYS A O 1
ATOM 2375 N N . VAL A 1 308 ? -48.671 22.181 -14.777 1.00 49.34 308 VAL A N 1
ATOM 2376 C CA . VAL A 1 308 ? -47.808 22.716 -13.717 1.00 49.34 308 VAL A CA 1
ATOM 2377 C C . VAL A 1 308 ? -48.065 24.215 -13.580 1.00 49.34 308 VAL A C 1
ATOM 2379 O O . VAL A 1 308 ? -47.740 25.003 -14.467 1.00 49.34 308 VAL A O 1
ATOM 2382 N N . LYS A 1 309 ? -48.658 24.627 -12.454 1.00 48.69 309 LYS A N 1
ATOM 2383 C CA . LYS A 1 309 ? -48.853 26.045 -12.120 1.00 48.69 309 LYS A CA 1
ATOM 2384 C C . LYS A 1 309 ? -47.878 26.455 -11.025 1.00 48.69 309 LYS A C 1
ATOM 2386 O O . LYS A 1 309 ? -47.842 25.845 -9.960 1.00 48.69 309 LYS A O 1
ATOM 2391 N N . ILE A 1 310 ? -47.096 27.493 -11.308 1.00 50.94 310 ILE A N 1
ATOM 2392 C CA . ILE A 1 310 ? -46.143 28.085 -10.367 1.00 50.94 310 ILE A CA 1
ATOM 2393 C C . ILE A 1 310 ? -46.597 29.516 -10.102 1.00 50.94 310 ILE A C 1
ATOM 2395 O O . ILE A 1 310 ? -46.634 30.342 -11.018 1.00 50.94 310 ILE A O 1
ATOM 2399 N N . SER A 1 311 ? -46.954 29.774 -8.850 1.00 44.97 311 SER A N 1
ATOM 2400 C CA . SER A 1 311 ? -47.422 31.060 -8.344 1.00 44.97 311 SER A CA 1
ATOM 2401 C C . SER A 1 311 ? -46.260 31.731 -7.610 1.00 44.97 311 SER A C 1
ATOM 2403 O O . SER A 1 311 ? -45.636 31.125 -6.741 1.00 44.97 311 SER A O 1
ATOM 2405 N N . VAL A 1 312 ? -45.929 32.973 -7.972 1.00 45.84 312 VAL A N 1
ATOM 2406 C CA . VAL A 1 312 ? -44.803 33.710 -7.372 1.00 45.84 312 VAL A CA 1
ATOM 2407 C C . VAL A 1 312 ? -45.340 34.967 -6.714 1.00 45.84 312 VAL A C 1
ATOM 2409 O O . VAL A 1 312 ? -45.862 35.853 -7.393 1.00 45.84 312 VAL A O 1
ATOM 2412 N N . GLU A 1 313 ? -45.196 35.059 -5.395 1.00 45.59 313 GLU A N 1
ATOM 2413 C CA . GLU A 1 313 ? -45.634 36.220 -4.627 1.00 45.59 313 GLU A CA 1
ATOM 2414 C C . GLU A 1 313 ? -44.419 37.012 -4.121 1.00 45.59 313 GLU A C 1
ATOM 2416 O O . GLU A 1 313 ? -43.619 36.532 -3.316 1.00 45.59 313 GLU A O 1
ATOM 2421 N N . ARG A 1 314 ? -44.264 38.256 -4.598 1.00 44.12 314 ARG A N 1
ATOM 2422 C CA . ARG A 1 314 ? -43.234 39.186 -4.107 1.00 44.12 314 ARG A CA 1
ATOM 2423 C C . ARG A 1 314 ? -43.666 39.752 -2.754 1.00 44.12 314 ARG A C 1
ATOM 2425 O O . ARG A 1 314 ? -44.514 40.644 -2.701 1.00 44.12 314 ARG A O 1
ATOM 2432 N N . GLN A 1 315 ? -43.037 39.326 -1.661 1.00 42.41 315 GLN A N 1
ATOM 2433 C CA . GLN A 1 315 ? -43.174 40.043 -0.392 1.00 42.41 315 GLN A CA 1
ATOM 2434 C C . GLN A 1 315 ? -42.243 41.261 -0.362 1.00 42.41 315 GLN A C 1
ATOM 2436 O O . GLN A 1 315 ? -41.029 41.144 -0.244 1.00 42.41 315 GLN A O 1
ATOM 2441 N N . ARG A 1 316 ? -42.817 42.470 -0.426 1.00 35.53 316 ARG A N 1
ATOM 2442 C CA . ARG A 1 316 ? -42.108 43.698 -0.036 1.00 35.53 316 ARG A CA 1
ATOM 2443 C C . ARG A 1 316 ? -42.024 43.742 1.489 1.00 35.53 316 ARG A C 1
ATOM 2445 O O . ARG A 1 316 ? -43.034 44.006 2.143 1.00 35.53 316 ARG A O 1
ATOM 2452 N N . ILE A 1 317 ? -40.833 43.562 2.056 1.00 37.88 317 ILE A N 1
ATOM 2453 C CA . ILE A 1 317 ? -40.597 43.853 3.474 1.00 37.88 317 ILE A CA 1
ATOM 2454 C C . ILE A 1 317 ? -40.734 45.372 3.664 1.00 37.88 317 ILE A C 1
ATOM 2456 O O . ILE A 1 317 ? -39.845 46.151 3.324 1.00 37.88 317 ILE A O 1
ATOM 2460 N N . LYS A 1 318 ? -41.881 45.827 4.182 1.00 34.03 318 LYS A N 1
ATOM 2461 C CA . LYS A 1 318 ? -42.043 47.205 4.666 1.00 34.03 318 LYS A CA 1
ATOM 2462 C C . LYS A 1 318 ? -41.282 47.340 5.985 1.00 34.03 318 LYS A C 1
ATOM 2464 O O . LYS A 1 318 ? -41.843 47.104 7.051 1.00 34.03 318 LYS A O 1
ATOM 2469 N N . GLY A 1 319 ? -40.014 47.733 5.915 1.00 32.94 319 GLY A N 1
ATOM 2470 C CA . GLY A 1 319 ? -39.280 48.197 7.089 1.00 32.94 319 GLY A CA 1
ATOM 2471 C C . GLY A 1 319 ? -39.892 49.502 7.605 1.00 32.94 319 GLY A C 1
ATOM 2472 O O . GLY A 1 319 ? -39.781 50.539 6.954 1.00 32.94 319 GLY A O 1
ATOM 2473 N N . GLN A 1 320 ? -40.556 49.460 8.763 1.00 28.22 320 GLN A N 1
ATOM 2474 C CA . GLN A 1 320 ? -40.814 50.662 9.553 1.00 28.22 320 GLN A CA 1
ATOM 2475 C C . GLN A 1 320 ? -39.484 51.130 10.149 1.00 28.22 320 GLN A C 1
ATOM 2477 O O . GLN A 1 320 ? -38.972 50.518 11.083 1.00 28.22 320 GLN A O 1
ATOM 2482 N N . VAL A 1 321 ? -38.940 52.229 9.631 1.00 33.19 321 VAL A N 1
ATOM 2483 C CA . VAL A 1 321 ? -37.952 53.023 10.367 1.00 33.19 321 VAL A CA 1
ATOM 2484 C C . VAL A 1 321 ? -38.742 53.832 11.397 1.00 33.19 321 VAL A C 1
ATOM 2486 O O . VAL A 1 321 ? -39.545 54.688 11.023 1.00 33.19 321 VAL A O 1
ATOM 2489 N N . LYS A 1 322 ? -38.592 53.514 12.688 1.00 31.06 322 LYS A N 1
ATOM 2490 C CA . LYS A 1 322 ? -39.047 54.407 13.764 1.00 31.06 322 LYS A CA 1
ATOM 2491 C C . LYS A 1 322 ? -38.062 55.586 13.865 1.00 31.06 322 LYS A C 1
ATOM 2493 O O . LYS A 1 322 ? -36.866 55.327 13.741 1.00 31.06 322 LYS A O 1
ATOM 2498 N N . PRO A 1 323 ? -38.556 56.827 14.039 1.00 42.59 323 PRO A N 1
ATOM 2499 C CA . PRO A 1 323 ? -37.720 58.021 14.154 1.00 42.59 323 PRO A CA 1
ATOM 2500 C C . PRO A 1 323 ? -36.828 58.005 15.396 1.00 42.59 323 PRO A C 1
ATOM 2502 O O . PRO A 1 323 ? -37.233 57.378 16.406 1.00 42.59 323 PRO A O 1
#

Foldseek 3Di:
DDQKFKEKEFEQAQAKWKKFKAWDFPDDPVFPKFFWRQDIDIAGHRGMDMDMFGFWKWKFWWDDPDPPPAFQIGTPDTGTDDFFWEWEFAADPVRDTDIGTDPGTDDGQKYKYAYQHQFFIWIAMHGRRAGGMIGGRAGHRDMDITRNPIWMWIAIFPPDDTRGGPVVTGPEDIDTDDQPDQWRYKYWYWDADPVGDIDIDIDTDHDPCVPVVVVVVVVPDPDPPPDPPVVVVSPPDDPVNVVVVVVPDQDWDFDDDPQATFTFGFDDDPPPATEGEGEGQDPVVVVVVVVVVVVVCVVPHPDDPVRYDYDYDYDDPPDDDDD

Secondary structure (DSSP, 8-state):
--SEEEEEEEEESSS-EEEEEEEE----TTS-PEEBEEEEEEE-TT-EEEEEEE--EEEEEEEE--TTSTTBEEEEEEEEE-TTEEEEEEE-TTS-EEEEEEEEEPPTTEEEEEE-SSS-EEEEEEETTEEEEEEEEEPTT-EEEEE--PEEEEEEESS--TTBBGGGT-SSPPEEE---TT--EEEEEEEE-TT--EEEEEEEE---THHHHHHHHHHTS---S--SSGGGTTT---HHHHHHHHHH----EEEEETTEEEEE-----TTT--EEEE--S-HHHHHHHHHHHHHHHHHH----GGG-EEEE-----------

InterPro domains:
  IPR059845 RhiA-like [PF27136] (3-201)

Sequence (323 aa):
MPDTYHFKFVNNTPEPWAFCIWQKYPVDPAYQVKTLVWNKRDVPSTGEGNLYFDIKYSAIVGDVNDPDIHGVWQVSQSKDTVVGDEWTVDLDALNDQVLDKAPSSAPPGHIIINNNSGQFANIGIGMDGSPAVIVPNVQGGANEDFNIHPTYYVGLTQNVVNGVSIDSVTFTSPQKVTFSNGNNACQVTATQSSQGNLTVAITYSHENITTRNQLRRLKGIDFEPFTFAVALSIIGLTAAAIWRIIKSRNFEMNLSLAGVTVKASGKSNNDNGAEFDVITEDELHVTQVKDIILATLYETTTIPDEKVKISVERQRIKGQVKP